Protein AF-A0A2A7BCD4-F1 (afdb_monomer)

Radius of gyration: 17.03 Å; Cα contacts (8 Å, |Δi|>4): 517; chains: 1; bounding box: 43×34×49 Å

InterPro domains:
  IPR017587 Selenium cofactor biosynthesis protein YqeC [PF19842] (17-154)
  IPR017587 Selenium cofactor biosynthesis protein YqeC [TIGR03172] (16-217)
  IPR027417 P-loop containing nucleoside triphosphate hydrolase [SSF52540] (12-152)

Secondary structure (DSSP, 8-state):
---TTT-GGGSSSSEEEEEEESSSHHHHHHHHHHHHHHTT--EEEEESSEEEPPSSSB-SSHHHHHHHHHTT--EE--EEEGGGEEEPPPHHHHHHHHTT-SEEEEE----TT-SEE---TT-----TT--EEEEEEEGGGTTSBHHHHEESHHHHHHHHT--TT-B--HHHHHHHHH-TTTTTTT-TTSEEEEEEE---SHHHH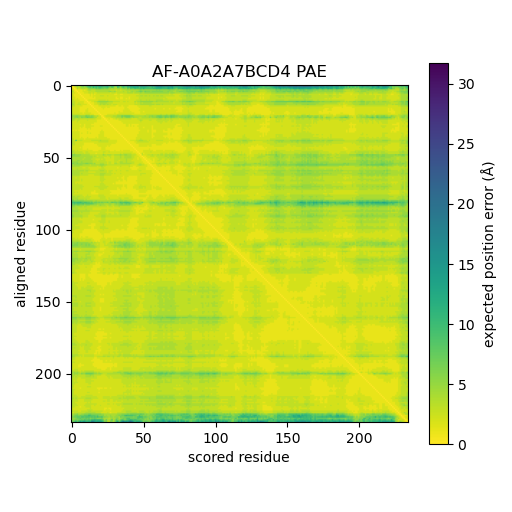HHHHHHHHHHHHHH---EEE----GGG--

Mean predicted aligned error: 2.89 Å

Structure (mmCIF, N/CA/C/O backbone):
data_AF-A0A2A7BCD4-F1
#
_entry.id   AF-A0A2A7BCD4-F1
#
loop_
_atom_site.group_PDB
_atom_site.id
_atom_site.type_symbol
_atom_site.label_atom_id
_atom_site.label_alt_id
_atom_site.label_comp_id
_atom_site.label_asym_id
_atom_site.label_entity_id
_atom_site.label_seq_id
_atom_site.pdbx_PDB_ins_code
_atom_site.Cartn_x
_atom_site.Cartn_y
_atom_site.Cartn_z
_atom_site.occupancy
_atom_site.B_iso_or_equiv
_atom_site.auth_seq_id
_atom_site.auth_comp_id
_atom_site.auth_asym_id
_atom_site.auth_atom_id
_atom_site.pdbx_PDB_model_num
ATOM 1 N N . MET A 1 1 ? -7.099 -14.524 -4.679 1.00 60.69 1 MET A N 1
ATOM 2 C CA . MET A 1 1 ? -6.936 -14.011 -6.061 1.00 60.69 1 MET A CA 1
ATOM 3 C C . MET A 1 1 ? -7.581 -12.631 -6.125 1.00 60.69 1 MET A C 1
ATOM 5 O O . MET A 1 1 ? -8.683 -12.491 -5.611 1.00 60.69 1 MET A O 1
ATOM 9 N N . LEU A 1 2 ? -6.890 -11.618 -6.655 1.00 84.56 2 LEU A N 1
ATOM 10 C CA . LEU A 1 2 ? -7.465 -10.276 -6.826 1.00 84.56 2 LEU A CA 1
ATOM 11 C C . LEU A 1 2 ? -8.551 -10.308 -7.907 1.00 84.56 2 LEU A C 1
ATOM 13 O O . LEU A 1 2 ? -8.380 -11.001 -8.909 1.00 84.56 2 LEU A O 1
ATOM 17 N N . SER A 1 3 ? -9.639 -9.565 -7.708 1.00 86.56 3 SER A N 1
ATOM 18 C CA . SER A 1 3 ? -10.752 -9.487 -8.658 1.00 86.56 3 SER A CA 1
ATOM 19 C C . SER A 1 3 ? -10.931 -8.070 -9.195 1.00 86.56 3 SER A C 1
ATOM 21 O O . SER A 1 3 ? -10.942 -7.115 -8.417 1.00 86.56 3 SER A O 1
ATOM 23 N N . GLU A 1 4 ? -11.175 -7.939 -10.500 1.00 91.81 4 GLU A N 1
ATOM 24 C CA . GLU A 1 4 ? -11.580 -6.672 -11.129 1.00 91.81 4 GLU A CA 1
ATOM 25 C C . GLU A 1 4 ? -12.929 -6.173 -10.581 1.00 91.81 4 GLU A C 1
ATOM 27 O O . GLU A 1 4 ? -13.181 -4.976 -10.542 1.00 91.81 4 GLU A O 1
ATOM 32 N N . THR A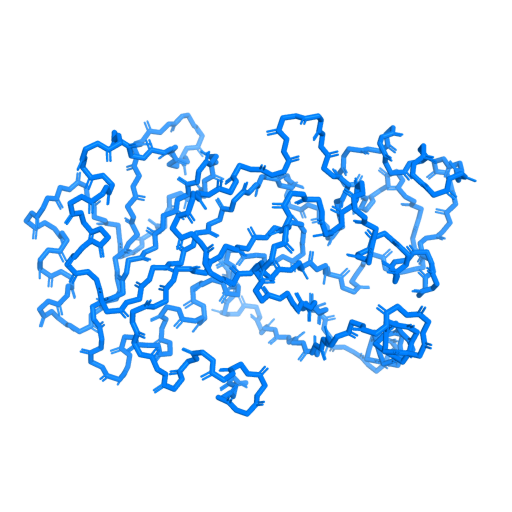 1 5 ? -13.780 -7.059 -10.046 1.00 90.56 5 THR A N 1
ATOM 33 C CA . THR A 1 5 ? -15.017 -6.633 -9.364 1.00 90.56 5 THR A CA 1
ATOM 34 C C . THR A 1 5 ? -14.744 -5.918 -8.040 1.00 90.56 5 THR A C 1
ATOM 36 O O . THR A 1 5 ? -15.494 -5.028 -7.653 1.00 90.56 5 THR A O 1
ATOM 39 N N . GLN A 1 6 ? -13.671 -6.301 -7.342 1.00 92.50 6 GLN A N 1
ATOM 40 C CA . GLN A 1 6 ? -13.237 -5.666 -6.094 1.00 92.50 6 GLN A CA 1
ATOM 41 C C . GLN A 1 6 ? -12.401 -4.411 -6.363 1.00 92.50 6 GLN A C 1
ATOM 43 O O . GLN A 1 6 ? -12.452 -3.454 -5.591 1.00 92.50 6 GLN A O 1
ATOM 48 N N . PHE A 1 7 ? -11.652 -4.414 -7.465 1.00 96.31 7 PHE A N 1
ATOM 49 C CA . PHE A 1 7 ? -10.782 -3.326 -7.893 1.00 96.31 7 PHE A CA 1
ATOM 50 C C . PHE A 1 7 ? -11.041 -2.991 -9.372 1.00 96.31 7 PHE A C 1
ATOM 52 O O . PHE A 1 7 ? -10.283 -3.435 -10.234 1.00 96.31 7 PHE A O 1
ATOM 59 N N . PRO A 1 8 ? -12.081 -2.191 -9.683 1.00 95.31 8 PRO A N 1
ATOM 60 C CA . PRO A 1 8 ? -12.485 -1.912 -11.067 1.00 95.31 8 PRO A CA 1
ATOM 61 C C . PRO A 1 8 ? -11.388 -1.292 -11.931 1.00 95.31 8 PRO A C 1
ATOM 63 O O . PRO A 1 8 ? -11.323 -1.550 -13.125 1.00 95.31 8 PRO A O 1
ATOM 66 N N . PHE A 1 9 ? -10.472 -0.537 -11.322 1.00 95.94 9 PHE A N 1
ATOM 67 C CA . PHE A 1 9 ? -9.335 0.061 -12.023 1.00 95.94 9 PHE A CA 1
ATOM 68 C C . PHE A 1 9 ? -8.377 -0.972 -12.634 1.00 95.94 9 PHE A C 1
ATOM 70 O O . PHE A 1 9 ? -7.553 -0.617 -13.462 1.00 95.94 9 PHE A O 1
ATOM 77 N N . LEU A 1 10 ? -8.452 -2.247 -12.239 1.00 96.88 10 LEU A N 1
ATOM 78 C CA . LEU A 1 10 ? -7.673 -3.309 -12.876 1.00 96.88 10 LEU A CA 1
ATOM 79 C C . LEU A 1 10 ? -8.207 -3.666 -14.272 1.00 96.88 10 LEU A C 1
ATOM 81 O O . LEU A 1 10 ? -7.487 -4.291 -15.049 1.00 96.88 10 LEU A O 1
ATOM 85 N N . ALA A 1 11 ? -9.436 -3.262 -14.607 1.00 96.06 11 ALA A N 1
ATOM 86 C CA . ALA A 1 11 ? -10.043 -3.475 -15.918 1.00 96.06 11 ALA A CA 1
ATOM 87 C C . ALA A 1 11 ? -9.649 -2.400 -16.953 1.00 96.06 11 ALA A C 1
ATOM 89 O O . ALA A 1 11 ? -9.732 -2.663 -18.152 1.00 96.06 11 ALA A O 1
ATOM 90 N N . GLU A 1 12 ? -9.171 -1.233 -16.507 1.00 95.62 12 GLU A N 1
ATOM 91 C CA . GLU A 1 12 ? -8.899 -0.049 -17.335 1.00 95.62 12 GLU A CA 1
ATOM 92 C C . GLU A 1 12 ? -7.429 0.400 -17.234 1.00 95.62 12 GLU A C 1
ATOM 94 O O . GLU A 1 12 ? -6.793 0.269 -16.188 1.00 95.62 12 GLU A O 1
ATOM 99 N N . LYS A 1 13 ? -6.876 0.901 -18.344 1.00 97.00 13 LYS A N 1
ATOM 100 C CA . LYS A 1 13 ? -5.521 1.472 -18.398 1.00 97.00 13 LYS A CA 1
ATOM 101 C C . LYS A 1 13 ? -5.520 2.937 -17.943 1.00 97.00 13 LYS A C 1
ATOM 103 O O . LYS A 1 13 ? -6.565 3.505 -17.645 1.00 97.00 13 LYS A O 1
ATOM 108 N N . ASP A 1 14 ? -4.333 3.536 -17.932 1.00 96.62 14 ASP A N 1
ATOM 109 C CA . ASP A 1 14 ? -4.081 4.963 -17.709 1.00 96.62 14 ASP A CA 1
ATOM 110 C C . ASP A 1 14 ? -4.388 5.433 -16.279 1.00 96.62 14 ASP A C 1
ATOM 112 O O . ASP A 1 14 ? -4.679 6.603 -16.035 1.00 96.62 14 ASP A O 1
ATOM 116 N N . HIS A 1 15 ? -4.272 4.516 -15.313 1.00 98.31 15 HIS A N 1
ATOM 117 C CA . HIS A 1 15 ? -4.407 4.819 -13.891 1.00 98.31 15 HIS A CA 1
ATOM 118 C C . HIS A 1 15 ? -3.066 4.984 -13.184 1.00 98.31 15 HIS A C 1
ATOM 120 O O . HIS A 1 15 ? -2.107 4.239 -13.412 1.00 98.31 15 HIS A O 1
ATOM 126 N N . VAL A 1 16 ? -3.042 5.921 -12.236 1.00 98.62 16 VAL A N 1
ATOM 127 C CA . VAL A 1 16 ? -1.949 6.099 -11.278 1.00 98.62 16 VAL A CA 1
ATOM 128 C C . VAL A 1 16 ? -2.510 5.867 -9.880 1.00 98.62 16 VAL A C 1
ATOM 130 O O . VAL A 1 16 ? -3.228 6.695 -9.316 1.00 98.62 16 VAL A O 1
ATOM 133 N N . VAL A 1 17 ? -2.170 4.714 -9.311 1.00 98.81 17 VAL A N 1
ATOM 134 C CA . VAL A 1 17 ? -2.731 4.221 -8.054 1.00 98.81 17 VAL A CA 1
ATOM 135 C C . VAL A 1 17 ? -1.705 4.363 -6.941 1.00 98.81 17 VAL A C 1
ATOM 137 O O . VAL A 1 17 ? -0.634 3.761 -6.991 1.00 98.81 17 VAL A O 1
ATOM 140 N N . SER A 1 18 ? -2.047 5.115 -5.899 1.00 98.75 18 SER A N 1
ATOM 141 C CA . SER A 1 18 ? -1.205 5.290 -4.715 1.00 98.75 18 SER A CA 1
ATOM 142 C C . SER A 1 18 ? -1.701 4.448 -3.540 1.00 98.75 18 SER A C 1
ATOM 144 O O . SER A 1 18 ? -2.853 4.557 -3.124 1.00 98.75 18 SER A O 1
ATOM 146 N N . LEU A 1 19 ? -0.820 3.636 -2.956 1.00 98.62 19 LEU A N 1
ATOM 147 C CA . LEU A 1 19 ? -1.079 2.875 -1.734 1.00 98.62 19 LEU A CA 1
ATOM 148 C C . LEU A 1 19 ? -0.477 3.603 -0.527 1.00 98.62 19 LEU A C 1
ATOM 150 O O . LEU A 1 19 ? 0.720 3.902 -0.501 1.00 98.62 19 LEU A O 1
ATOM 154 N N . VAL A 1 20 ? -1.298 3.824 0.499 1.00 98.44 20 VAL A N 1
ATOM 155 C CA . VAL A 1 20 ? -0.925 4.472 1.771 1.00 98.44 20 VAL A CA 1
ATOM 156 C C . VAL A 1 20 ? -1.282 3.580 2.961 1.00 98.44 20 VAL A C 1
ATOM 158 O O . VAL A 1 20 ? -2.055 2.633 2.821 1.00 98.44 20 VAL A O 1
ATOM 161 N N . GLY A 1 21 ? -0.731 3.851 4.145 1.00 97.44 21 GLY A N 1
ATOM 162 C CA . GLY A 1 21 ? -1.065 3.109 5.369 1.00 97.44 21 GLY A CA 1
ATOM 163 C C . GLY A 1 21 ? -0.080 1.984 5.702 1.00 97.44 21 GLY A C 1
ATOM 164 O O . GLY A 1 21 ? 1.128 2.150 5.545 1.00 97.44 21 GLY A O 1
ATOM 165 N N . GLY A 1 22 ? -0.561 0.844 6.200 1.00 94.00 22 GLY A N 1
ATOM 166 C CA . GLY A 1 22 ? 0.251 -0.271 6.711 1.00 94.00 22 GLY A CA 1
ATOM 167 C C . GLY A 1 22 ? -0.297 -1.652 6.333 1.00 94.00 22 GLY A C 1
ATOM 168 O O . GLY A 1 22 ? -1.295 -1.764 5.636 1.00 94.00 22 GLY A O 1
ATOM 169 N N . GLY A 1 23 ? 0.370 -2.727 6.764 1.00 92.50 23 GLY A N 1
ATOM 170 C CA . GLY A 1 23 ? -0.203 -4.080 6.652 1.00 92.50 23 GLY A CA 1
ATOM 171 C C . GLY A 1 23 ? -0.196 -4.709 5.257 1.00 92.50 23 GLY A C 1
ATOM 172 O O . GLY A 1 23 ? -1.188 -5.282 4.821 1.00 92.50 23 GLY A O 1
ATOM 173 N N . GLY A 1 24 ? 0.948 -4.667 4.570 1.00 93.88 24 GLY A N 1
ATOM 174 C CA . GLY A 1 24 ? 1.152 -5.424 3.327 1.00 93.88 24 GLY A CA 1
ATOM 175 C C . GLY A 1 24 ? 0.960 -4.625 2.040 1.00 93.88 24 GLY A C 1
ATOM 176 O O . GLY A 1 24 ? 0.652 -5.217 1.011 1.00 93.88 24 GLY A O 1
ATOM 177 N N . LYS A 1 25 ? 1.182 -3.304 2.082 1.00 95.19 25 LYS A N 1
ATOM 178 C CA . LYS A 1 25 ? 1.152 -2.432 0.895 1.00 95.19 25 LYS A CA 1
ATOM 179 C C . LYS A 1 25 ? 1.996 -2.974 -0.250 1.00 95.19 25 LYS A C 1
ATOM 181 O O . LYS A 1 25 ? 1.460 -3.197 -1.320 1.00 95.19 25 LYS A O 1
ATOM 186 N N . THR A 1 26 ? 3.274 -3.257 -0.003 1.00 94.06 26 THR A N 1
ATOM 187 C CA . THR A 1 26 ? 4.198 -3.777 -1.019 1.00 94.06 26 THR A CA 1
ATOM 188 C C . THR A 1 26 ? 3.715 -5.108 -1.611 1.00 94.06 26 THR A C 1
ATOM 190 O O . THR A 1 26 ? 3.720 -5.277 -2.826 1.00 94.06 26 THR A O 1
ATOM 193 N N . THR A 1 27 ? 3.225 -6.030 -0.773 1.00 95.06 27 THR A N 1
ATOM 194 C CA . THR A 1 27 ? 2.636 -7.304 -1.223 1.00 95.06 27 THR A CA 1
ATOM 195 C C . THR A 1 27 ? 1.436 -7.077 -2.140 1.00 95.06 27 THR A C 1
ATOM 197 O O . THR A 1 27 ? 1.371 -7.648 -3.227 1.00 95.06 27 THR A O 1
ATOM 200 N N . LEU A 1 28 ? 0.501 -6.220 -1.720 1.00 96.50 28 LEU A N 1
ATOM 201 C CA . LEU A 1 28 ? -0.687 -5.875 -2.496 1.00 96.50 28 LEU A CA 1
ATOM 202 C C . LEU A 1 28 ? -0.310 -5.182 -3.813 1.00 96.50 28 LEU A C 1
ATOM 204 O O . LEU A 1 28 ? -0.858 -5.506 -4.863 1.00 96.50 28 LEU A O 1
ATOM 208 N N . LEU A 1 29 ? 0.674 -4.285 -3.766 1.00 96.88 29 LEU A N 1
ATOM 209 C CA . LEU A 1 29 ? 1.212 -3.577 -4.919 1.00 96.88 29 LEU A CA 1
ATOM 210 C C . LEU A 1 29 ? 1.762 -4.567 -5.953 1.00 96.88 29 LEU A C 1
ATOM 212 O O . LEU A 1 29 ? 1.370 -4.522 -7.116 1.00 96.88 29 LEU A O 1
ATOM 216 N N . TYR A 1 30 ? 2.600 -5.522 -5.538 1.00 96.94 30 TYR A N 1
ATOM 217 C CA . TYR A 1 30 ? 3.111 -6.555 -6.443 1.00 96.94 30 TYR A CA 1
ATOM 218 C C . TYR A 1 30 ? 2.030 -7.524 -6.918 1.00 96.94 30 TYR A C 1
ATOM 220 O O . TYR A 1 30 ? 2.136 -8.045 -8.025 1.00 96.94 30 TYR A O 1
ATOM 228 N N . ALA A 1 31 ? 0.979 -7.760 -6.133 1.00 97.00 31 ALA A N 1
ATOM 229 C CA . ALA A 1 31 ? -0.160 -8.550 -6.583 1.00 97.00 31 ALA A CA 1
ATOM 230 C C . ALA A 1 31 ? -0.932 -7.844 -7.711 1.00 97.00 31 ALA A C 1
ATOM 232 O O . ALA A 1 31 ? -1.227 -8.485 -8.721 1.00 97.00 31 ALA A O 1
ATOM 233 N N . PHE A 1 32 ? -1.180 -6.533 -7.599 1.00 98.06 32 PHE A N 1
ATOM 234 C CA . PHE A 1 32 ? -1.724 -5.735 -8.704 1.00 98.06 32 PHE A CA 1
ATOM 235 C C . PHE A 1 32 ? -0.786 -5.744 -9.910 1.00 98.06 32 PHE A C 1
ATOM 237 O O . PHE A 1 32 ? -1.232 -5.959 -11.034 1.00 98.06 32 PHE A O 1
ATOM 244 N N . ALA A 1 33 ? 0.519 -5.590 -9.679 1.00 98.12 33 ALA A N 1
ATOM 245 C CA . ALA A 1 33 ? 1.494 -5.551 -10.757 1.00 98.12 33 ALA A CA 1
ATOM 246 C C . ALA A 1 33 ? 1.543 -6.865 -11.549 1.00 98.12 33 ALA A C 1
ATOM 248 O O . ALA A 1 33 ? 1.515 -6.846 -12.777 1.00 98.12 33 ALA A O 1
ATOM 249 N N . ARG A 1 34 ? 1.532 -8.008 -10.852 1.00 97.00 34 ARG A N 1
ATOM 250 C CA . ARG A 1 34 ? 1.435 -9.343 -11.461 1.00 97.00 34 ARG A CA 1
ATOM 251 C C . ARG A 1 34 ? 0.135 -9.522 -12.239 1.00 97.00 34 ARG A C 1
ATOM 253 O O . ARG A 1 34 ? 0.172 -10.043 -13.349 1.00 97.00 34 ARG A O 1
ATOM 260 N N . HIS A 1 35 ? -0.991 -9.084 -11.676 1.00 96.94 35 HIS A N 1
ATOM 261 C CA . HIS A 1 35 ? -2.292 -9.170 -12.337 1.00 96.94 35 HIS A CA 1
ATOM 262 C C . HIS A 1 35 ? -2.308 -8.389 -13.660 1.00 96.94 35 HIS A C 1
ATOM 264 O O . HIS A 1 35 ? -2.670 -8.946 -14.692 1.00 96.94 35 HIS A O 1
ATOM 270 N N . CYS A 1 36 ? -1.858 -7.133 -13.657 1.00 98.00 36 CYS A N 1
ATOM 271 C CA . CYS A 1 36 ? -1.840 -6.308 -14.865 1.00 98.00 36 CYS A CA 1
ATOM 272 C C . CYS A 1 36 ? -0.788 -6.781 -15.883 1.00 98.00 36 CYS A C 1
ATOM 274 O O . CYS A 1 36 ? -1.071 -6.825 -17.078 1.00 98.00 36 CYS A O 1
ATOM 276 N N . ALA A 1 37 ? 0.397 -7.209 -15.434 1.00 97.88 37 ALA A N 1
ATOM 277 C CA . ALA A 1 37 ? 1.422 -7.759 -16.323 1.00 97.88 37 ALA A CA 1
ATOM 278 C C . ALA A 1 37 ? 0.939 -9.034 -17.039 1.00 97.88 37 ALA A C 1
ATOM 280 O O . ALA A 1 37 ? 1.156 -9.183 -18.237 1.00 97.88 37 ALA A O 1
ATOM 281 N N . ALA A 1 38 ? 0.177 -9.900 -16.356 1.00 96.62 38 ALA A N 1
ATOM 282 C CA . ALA A 1 38 ? -0.438 -11.082 -16.967 1.00 96.62 38 ALA A CA 1
ATOM 283 C C . ALA A 1 38 ? -1.463 -10.746 -18.073 1.00 96.62 38 ALA A C 1
ATOM 285 O O . ALA A 1 38 ? -1.745 -11.589 -18.922 1.00 96.62 38 ALA A O 1
ATOM 286 N N . LYS A 1 39 ? -1.988 -9.513 -18.101 1.00 95.56 39 LYS A N 1
ATOM 287 C CA . LYS A 1 39 ? -2.831 -8.978 -19.187 1.00 95.56 39 LYS A CA 1
ATOM 288 C C . LYS A 1 39 ? -2.010 -8.384 -20.343 1.00 95.56 39 LYS A C 1
ATOM 290 O O . LYS A 1 39 ? -2.585 -7.817 -21.269 1.00 95.56 39 LYS A O 1
ATOM 295 N N . GLY A 1 40 ? -0.680 -8.469 -20.282 1.00 97.62 40 GLY A N 1
ATOM 296 C CA . GLY A 1 40 ? 0.241 -7.878 -21.252 1.00 97.62 40 GLY A CA 1
ATOM 297 C C . GLY A 1 40 ? 0.417 -6.366 -21.099 1.00 97.62 40 GLY A C 1
ATOM 298 O O . GLY A 1 40 ? 0.783 -5.699 -22.063 1.00 97.62 40 GLY A O 1
ATOM 299 N N . TRP A 1 41 ? 0.105 -5.797 -19.931 1.00 98.50 41 TRP A N 1
ATOM 300 C CA . TRP A 1 41 ? 0.238 -4.357 -19.702 1.00 98.50 41 TRP A CA 1
ATOM 301 C C . TRP A 1 41 ? 1.657 -3.984 -19.279 1.00 98.50 41 TRP A C 1
ATOM 303 O O . TRP A 1 41 ? 2.303 -4.690 -18.503 1.00 98.50 41 TRP A O 1
ATOM 313 N N . ARG A 1 42 ? 2.109 -2.810 -19.722 1.00 98.75 42 ARG A N 1
ATOM 314 C CA . ARG A 1 42 ? 3.326 -2.158 -19.234 1.00 98.75 42 ARG A CA 1
ATOM 315 C C . ARG A 1 42 ? 3.061 -1.584 -17.851 1.00 98.75 42 ARG A C 1
ATOM 317 O O . ARG A 1 42 ? 2.482 -0.509 -17.713 1.00 98.75 42 ARG A O 1
ATOM 324 N N . VAL A 1 43 ? 3.452 -2.319 -16.819 1.00 98.81 43 VAL A N 1
ATOM 325 C CA . VAL A 1 43 ? 3.236 -1.917 -15.426 1.00 98.81 43 VAL A CA 1
ATOM 326 C C . VAL A 1 43 ? 4.492 -1.264 -14.868 1.00 98.81 43 VAL A C 1
ATOM 328 O O . VAL A 1 43 ? 5.556 -1.894 -14.845 1.00 98.81 43 VAL A O 1
ATOM 331 N N . LEU A 1 44 ? 4.352 -0.041 -14.356 1.00 98.81 44 LEU A N 1
ATOM 332 C CA . LEU A 1 44 ? 5.384 0.632 -13.574 1.00 98.81 44 LEU A CA 1
ATOM 333 C C . LEU A 1 44 ? 5.019 0.605 -12.089 1.00 98.81 44 LEU A C 1
ATOM 335 O O . LEU A 1 44 ? 3.980 1.111 -11.676 1.00 98.81 44 LEU A O 1
ATOM 339 N N . VAL A 1 45 ? 5.912 0.066 -11.274 1.00 98.69 45 VAL A N 1
ATOM 340 C CA . VAL A 1 45 ? 5.878 0.167 -9.819 1.00 98.69 45 VAL A CA 1
ATOM 341 C C . VAL A 1 45 ? 6.955 1.144 -9.370 1.00 98.69 45 VAL A C 1
ATOM 343 O O . VAL A 1 45 ? 8.115 1.009 -9.756 1.00 98.69 45 VAL A O 1
ATOM 346 N N . SER A 1 46 ? 6.608 2.096 -8.510 1.00 98.06 46 SER A N 1
ATOM 347 C CA . SER A 1 46 ? 7.591 2.995 -7.901 1.00 98.06 46 SER A CA 1
ATOM 348 C C . SER A 1 46 ? 7.174 3.429 -6.492 1.00 98.06 46 SER A C 1
ATOM 350 O O . SER A 1 46 ? 6.254 2.877 -5.884 1.00 98.06 46 SER A O 1
ATOM 352 N N . THR A 1 47 ? 7.883 4.401 -5.930 1.00 96.94 47 THR A N 1
ATOM 353 C CA . THR A 1 47 ? 7.605 4.974 -4.615 1.00 96.94 47 THR A CA 1
ATOM 354 C C . THR A 1 47 ? 7.824 6.478 -4.639 1.00 96.94 47 THR A C 1
ATOM 356 O O . THR A 1 47 ? 8.702 6.977 -5.336 1.00 96.94 47 THR A O 1
ATOM 359 N N . THR A 1 48 ? 7.054 7.203 -3.835 1.00 95.00 48 THR A N 1
ATOM 360 C CA . THR A 1 48 ? 7.309 8.620 -3.528 1.00 95.00 48 THR A CA 1
ATOM 361 C C . THR A 1 48 ? 8.032 8.798 -2.193 1.00 95.00 48 THR A C 1
ATOM 363 O O . THR A 1 48 ? 8.318 9.916 -1.770 1.00 95.00 48 THR A O 1
ATOM 366 N N . THR A 1 49 ? 8.324 7.689 -1.510 1.00 91.62 49 THR A N 1
ATOM 367 C CA . THR A 1 49 ? 9.099 7.660 -0.274 1.00 91.62 49 THR A CA 1
ATOM 368 C C . THR A 1 49 ? 10.188 6.603 -0.392 1.00 91.62 49 THR A C 1
ATOM 370 O O . THR A 1 49 ? 11.186 6.843 -1.057 1.00 91.62 49 THR A O 1
ATOM 373 N N . HIS A 1 50 ? 10.018 5.450 0.254 1.00 92.88 50 HIS A N 1
ATOM 374 C CA . HIS A 1 50 ? 10.931 4.330 0.145 1.00 92.88 50 HIS A CA 1
ATOM 375 C C . HIS A 1 50 ? 10.160 3.023 0.014 1.00 92.88 50 HIS A C 1
ATOM 377 O O . HIS A 1 50 ? 9.255 2.760 0.801 1.00 92.88 50 HIS A O 1
ATOM 383 N N . ILE A 1 51 ? 10.624 2.156 -0.876 1.00 93.00 51 ILE A N 1
ATOM 384 C CA . ILE A 1 51 ? 10.158 0.776 -1.030 1.00 93.00 51 ILE A CA 1
ATOM 385 C C . ILE A 1 51 ? 11.360 -0.163 -0.908 1.00 93.00 51 ILE A C 1
ATOM 387 O O . ILE A 1 51 ? 12.499 0.236 -1.141 1.00 93.00 51 ILE A O 1
ATOM 391 N N . ARG A 1 52 ? 11.154 -1.414 -0.493 1.00 92.75 52 ARG A N 1
ATOM 392 C CA . ARG A 1 52 ? 12.229 -2.418 -0.531 1.00 92.75 52 ARG A CA 1
ATOM 393 C C . ARG A 1 52 ? 12.583 -2.705 -1.990 1.00 92.75 52 ARG A C 1
ATOM 395 O O . ARG A 1 52 ? 11.679 -2.968 -2.779 1.00 92.75 52 ARG A O 1
ATOM 402 N N . GLN A 1 53 ? 13.873 -2.696 -2.327 1.00 93.88 53 GLN A N 1
ATOM 403 C CA . GLN A 1 53 ? 14.302 -3.143 -3.648 1.00 93.88 53 GLN A CA 1
ATOM 404 C C . GLN A 1 53 ? 13.913 -4.619 -3.812 1.00 93.88 53 GLN A C 1
ATOM 406 O O . GLN A 1 53 ? 14.234 -5.426 -2.930 1.00 93.88 53 GLN A O 1
ATOM 411 N N . PRO A 1 54 ? 13.188 -4.984 -4.879 1.00 94.56 54 PRO A N 1
ATOM 412 C CA . PRO A 1 54 ? 12.780 -6.363 -5.072 1.00 94.56 54 PRO A CA 1
ATOM 413 C C . PRO A 1 54 ? 13.971 -7.213 -5.530 1.00 94.56 54 PRO A C 1
ATOM 415 O O . PRO A 1 54 ? 14.910 -6.708 -6.147 1.00 94.56 54 PRO A O 1
ATOM 418 N N . GLY A 1 55 ? 13.920 -8.516 -5.242 1.00 92.50 55 GLY A N 1
ATOM 419 C CA . GLY A 1 55 ? 14.914 -9.469 -5.751 1.00 92.50 55 GLY A CA 1
ATOM 420 C C . GLY A 1 55 ? 14.791 -9.726 -7.257 1.00 92.50 55 GLY A C 1
ATOM 421 O O . GLY A 1 55 ? 15.761 -10.112 -7.896 1.00 92.50 55 GLY A O 1
ATOM 422 N N . GLU A 1 56 ? 13.6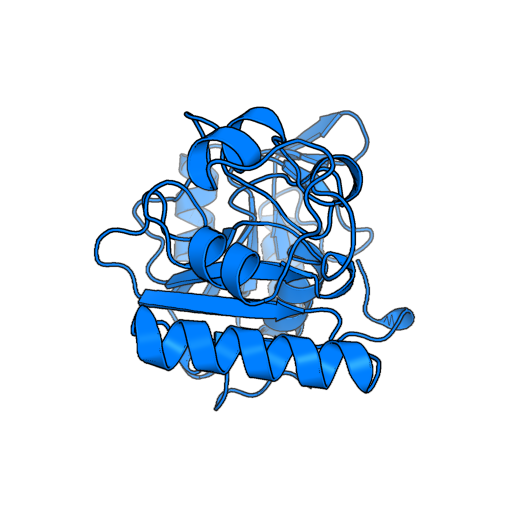13 -9.470 -7.825 1.00 93.38 56 GLU A N 1
ATOM 423 C CA . GLU A 1 56 ? 13.299 -9.623 -9.244 1.00 93.38 56 GLU A CA 1
ATOM 424 C C . GLU A 1 56 ? 12.564 -8.382 -9.755 1.00 93.38 56 GLU A C 1
ATOM 426 O O . GLU A 1 56 ? 12.017 -7.616 -8.964 1.00 93.38 56 GLU A O 1
ATOM 431 N N . ASN A 1 57 ? 12.486 -8.200 -11.075 1.00 97.31 57 ASN A N 1
ATOM 432 C CA . ASN A 1 57 ? 11.730 -7.105 -11.699 1.00 97.31 57 ASN A CA 1
ATOM 433 C C . ASN A 1 57 ? 12.252 -5.694 -11.364 1.00 97.31 57 ASN A C 1
ATOM 435 O O . ASN A 1 57 ? 11.520 -4.722 -11.526 1.00 97.31 57 ASN A O 1
ATOM 439 N N . TYR A 1 58 ? 13.495 -5.553 -10.893 1.00 98.00 58 TYR A N 1
ATOM 440 C CA . TYR A 1 58 ? 14.109 -4.242 -10.683 1.00 98.00 58 TYR A CA 1
ATOM 441 C C . TYR A 1 58 ? 14.600 -3.649 -12.012 1.00 98.00 58 TYR A C 1
ATOM 443 O O . TYR A 1 58 ? 15.410 -4.265 -12.703 1.00 98.00 58 TYR A O 1
ATOM 451 N N . ALA A 1 59 ? 14.139 -2.443 -12.340 1.00 98.00 59 ALA A N 1
ATOM 452 C CA . ALA A 1 59 ? 14.597 -1.662 -13.483 1.00 98.00 59 ALA A CA 1
ATOM 453 C C . ALA A 1 59 ? 15.524 -0.534 -13.011 1.00 98.00 59 ALA A C 1
ATOM 455 O O . ALA A 1 59 ? 15.064 0.470 -12.463 1.00 98.00 59 ALA A O 1
ATOM 456 N N . ALA A 1 60 ? 16.831 -0.707 -13.225 1.00 96.19 60 ALA A N 1
ATOM 457 C CA . ALA A 1 60 ? 17.841 0.292 -12.868 1.00 96.19 60 ALA A CA 1
ATOM 458 C C . ALA A 1 60 ? 17.896 1.469 -13.857 1.00 96.19 60 ALA A C 1
ATOM 460 O O . ALA A 1 60 ? 18.242 2.588 -13.486 1.00 96.19 60 ALA A O 1
ATOM 461 N N . ASP A 1 61 ? 17.555 1.208 -15.116 1.00 97.06 61 ASP A N 1
ATOM 462 C CA . ASP A 1 61 ? 17.590 2.158 -16.217 1.00 97.06 61 ASP A CA 1
ATOM 463 C C . ASP A 1 61 ? 16.487 1.838 -17.239 1.00 97.06 61 ASP A C 1
ATOM 465 O O . ASP A 1 61 ? 15.661 0.940 -17.051 1.00 97.06 61 ASP A O 1
ATOM 469 N N . GLU A 1 62 ? 16.448 2.614 -18.319 1.00 96.81 62 GLU A N 1
ATOM 470 C CA . GLU A 1 62 ? 15.441 2.473 -19.368 1.00 96.81 62 GLU A CA 1
ATOM 471 C C . GLU A 1 62 ? 15.579 1.175 -20.171 1.00 96.81 62 GLU A C 1
ATOM 473 O O . GLU A 1 62 ? 14.575 0.634 -20.629 1.00 96.81 62 GLU A O 1
ATOM 478 N N . VAL A 1 63 ? 16.797 0.646 -20.313 1.00 98.00 63 VAL A N 1
ATOM 479 C CA . VAL A 1 63 ? 17.027 -0.614 -21.029 1.00 98.00 63 VAL A CA 1
ATOM 480 C C . VAL A 1 63 ? 16.432 -1.767 -20.228 1.00 98.00 63 VAL A C 1
ATOM 482 O O . VAL A 1 63 ? 15.688 -2.578 -20.779 1.00 98.00 63 VAL A O 1
ATOM 485 N N . ALA A 1 64 ? 16.685 -1.805 -18.918 1.00 98.12 64 ALA A N 1
ATOM 486 C CA . ALA A 1 64 ? 16.099 -2.791 -18.016 1.00 98.12 64 ALA A CA 1
ATOM 487 C C . ALA A 1 64 ? 14.568 -2.663 -17.937 1.00 98.12 64 ALA A C 1
ATOM 489 O O . ALA A 1 64 ? 13.867 -3.675 -17.945 1.00 98.12 64 ALA A O 1
ATOM 490 N N . LEU A 1 65 ? 14.042 -1.431 -17.905 1.00 98.56 65 LEU A N 1
ATOM 491 C CA . LEU A 1 65 ? 12.601 -1.163 -17.947 1.00 98.56 65 LEU A CA 1
ATOM 492 C C . LEU A 1 65 ? 11.961 -1.764 -19.207 1.00 98.56 65 LEU A C 1
ATOM 494 O O . LEU A 1 65 ? 10.996 -2.524 -19.112 1.00 98.56 65 LEU A O 1
ATOM 498 N N . ALA A 1 66 ? 12.517 -1.447 -20.378 1.00 98.31 66 ALA A N 1
ATOM 499 C CA . ALA A 1 66 ? 12.009 -1.918 -21.660 1.00 98.31 66 ALA A CA 1
ATOM 500 C C . ALA A 1 66 ? 12.114 -3.443 -21.798 1.00 98.31 66 ALA A C 1
ATOM 502 O O . ALA A 1 66 ? 11.180 -4.068 -22.296 1.00 98.31 66 ALA A O 1
ATOM 503 N N . ALA A 1 67 ? 13.209 -4.048 -21.325 1.00 98.44 67 ALA A N 1
ATOM 504 C CA . ALA A 1 67 ? 13.397 -5.497 -21.342 1.00 98.44 67 ALA A CA 1
ATOM 505 C C . ALA A 1 67 ? 12.339 -6.224 -20.496 1.00 98.44 67 ALA A C 1
ATOM 507 O O . ALA A 1 67 ? 11.696 -7.148 -20.989 1.00 98.44 67 ALA A O 1
ATOM 508 N N . LEU A 1 68 ? 12.087 -5.761 -19.265 1.00 98.62 68 LEU A N 1
ATOM 509 C CA . LEU A 1 68 ? 11.053 -6.342 -18.400 1.00 98.62 68 LEU A CA 1
ATOM 510 C C . LEU A 1 68 ? 9.670 -6.269 -19.053 1.00 98.62 68 LEU A C 1
ATOM 512 O O . LEU A 1 68 ? 8.954 -7.268 -19.089 1.00 98.62 68 LEU A O 1
ATOM 516 N N . TRP A 1 69 ? 9.309 -5.119 -19.621 1.00 98.56 69 TRP A N 1
ATOM 517 C CA . TRP A 1 69 ? 8.037 -4.973 -20.326 1.00 98.56 69 TRP A CA 1
ATOM 518 C C . TRP A 1 69 ? 7.942 -5.848 -21.580 1.00 98.56 69 TRP A C 1
ATOM 520 O O . TRP A 1 69 ? 6.887 -6.432 -21.821 1.00 98.56 69 TRP A O 1
ATOM 530 N N . ALA A 1 70 ? 9.022 -5.986 -22.353 1.00 98.19 70 ALA A N 1
ATOM 531 C CA . ALA A 1 70 ? 9.063 -6.863 -23.525 1.00 98.19 70 ALA A CA 1
ATOM 532 C C . ALA A 1 70 ? 8.905 -8.350 -23.155 1.00 98.19 70 ALA A C 1
ATOM 534 O O . ALA A 1 70 ? 8.298 -9.109 -23.907 1.00 98.19 70 ALA A O 1
ATOM 535 N N . GLU A 1 71 ? 9.386 -8.756 -21.977 1.00 98.00 71 GLU A N 1
ATOM 536 C CA . GLU A 1 71 ? 9.177 -10.091 -21.398 1.00 98.00 71 GLU A CA 1
ATOM 537 C C . GLU A 1 71 ? 7.770 -10.286 -20.793 1.00 98.00 71 GLU A C 1
ATOM 539 O O . GLU A 1 71 ? 7.468 -11.355 -20.263 1.00 98.00 71 GLU A O 1
ATOM 544 N N . GLY A 1 72 ? 6.901 -9.268 -20.831 1.00 97.62 72 GLY A N 1
ATOM 545 C CA . GLY A 1 72 ? 5.576 -9.310 -20.203 1.00 97.62 72 GLY A CA 1
ATOM 546 C C . GLY A 1 72 ? 5.619 -9.244 -18.672 1.00 97.62 72 GLY A C 1
ATOM 547 O O . GLY A 1 72 ? 4.680 -9.672 -18.002 1.00 97.62 72 GLY A O 1
ATOM 548 N N . ARG A 1 73 ? 6.712 -8.731 -18.097 1.00 98.31 73 ARG A N 1
ATOM 549 C CA . ARG A 1 73 ? 6.905 -8.554 -16.652 1.00 98.31 73 ARG A CA 1
ATOM 550 C C . ARG A 1 73 ? 6.620 -7.107 -16.258 1.00 98.31 73 ARG A C 1
ATOM 552 O O . ARG A 1 73 ? 6.804 -6.178 -17.039 1.00 98.31 73 ARG A O 1
ATOM 559 N N . TYR A 1 74 ? 6.193 -6.899 -15.015 1.00 98.56 74 TYR A N 1
ATOM 560 C CA . TYR A 1 74 ? 6.147 -5.550 -14.448 1.00 98.56 74 TYR A CA 1
ATOM 561 C C . TYR A 1 74 ? 7.558 -5.074 -14.100 1.00 98.56 74 TYR A C 1
ATOM 563 O O . TYR A 1 74 ? 8.455 -5.890 -13.897 1.00 98.56 74 TYR A O 1
ATOM 571 N N . ALA A 1 75 ? 7.739 -3.762 -13.974 1.00 98.62 75 ALA A N 1
ATOM 572 C CA . ALA A 1 75 ? 9.014 -3.175 -13.592 1.00 98.62 75 ALA A CA 1
ATOM 573 C C . ALA A 1 75 ? 8.888 -2.354 -12.311 1.00 98.62 75 ALA A C 1
ATOM 575 O O . ALA A 1 75 ? 7.971 -1.550 -12.166 1.00 98.62 75 ALA A O 1
ATOM 576 N N . VAL A 1 76 ? 9.822 -2.549 -11.387 1.00 98.56 76 VAL A N 1
ATOM 577 C CA . VAL A 1 76 ? 9.958 -1.790 -10.144 1.00 98.56 76 VAL A CA 1
ATOM 578 C C . VAL A 1 76 ? 11.138 -0.847 -10.285 1.00 98.56 76 VAL A C 1
ATOM 580 O O . VAL A 1 76 ? 12.264 -1.288 -10.507 1.00 98.56 76 VAL A O 1
ATOM 583 N N . ALA A 1 77 ? 10.884 0.444 -10.127 1.00 97.88 77 ALA A N 1
ATOM 584 C CA . ALA A 1 77 ? 11.858 1.485 -10.381 1.00 97.88 77 ALA A CA 1
ATOM 585 C C . ALA A 1 77 ? 11.968 2.477 -9.223 1.00 97.88 77 ALA A C 1
ATOM 587 O O . ALA A 1 77 ? 10.971 2.897 -8.630 1.00 97.88 77 ALA A O 1
ATOM 588 N N . GLY A 1 78 ? 13.196 2.888 -8.940 1.00 97.69 78 GLY A N 1
ATOM 589 C CA . GLY A 1 78 ? 13.547 3.875 -7.929 1.00 97.69 78 GLY A CA 1
ATOM 590 C C . GLY A 1 78 ? 15.062 3.995 -7.823 1.00 97.69 78 GLY A C 1
ATOM 591 O O . GLY A 1 78 ? 15.791 3.173 -8.376 1.00 97.69 78 GLY A O 1
ATOM 592 N N . VAL A 1 79 ? 15.545 5.017 -7.126 1.00 97.50 79 VAL A N 1
ATOM 593 C CA . VAL A 1 79 ? 16.987 5.219 -6.931 1.00 97.50 79 VAL A CA 1
ATOM 594 C C . VAL A 1 79 ? 17.451 4.366 -5.748 1.00 97.50 79 VAL A C 1
ATOM 596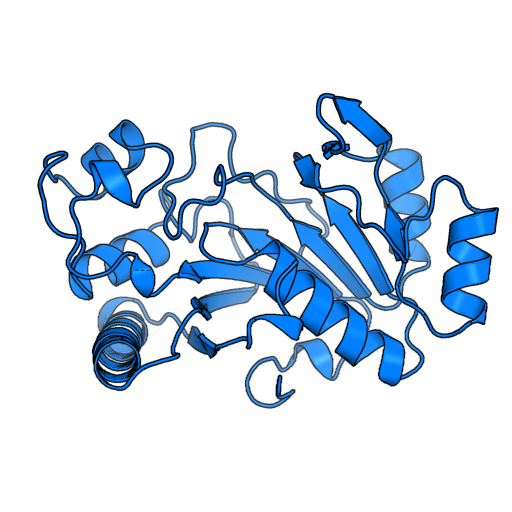 O O . VAL A 1 79 ? 16.842 4.470 -4.682 1.00 97.50 79 VAL A O 1
ATOM 599 N N . PRO A 1 80 ? 18.505 3.540 -5.875 1.00 96.81 80 PRO A N 1
ATOM 600 C CA . PRO A 1 80 ? 19.053 2.804 -4.742 1.00 96.81 80 PRO A CA 1
ATOM 601 C C . PRO A 1 80 ? 19.368 3.715 -3.553 1.00 96.81 80 PRO A C 1
ATOM 603 O O . PRO A 1 80 ? 19.994 4.764 -3.689 1.00 96.81 80 PRO A O 1
ATOM 606 N N . ALA A 1 81 ? 18.928 3.290 -2.378 1.00 94.69 81 ALA A N 1
ATOM 607 C CA . ALA A 1 81 ? 19.118 3.955 -1.101 1.00 94.69 81 ALA A CA 1
ATOM 608 C C . ALA A 1 81 ? 19.633 2.949 -0.059 1.00 94.69 81 ALA A C 1
ATOM 610 O O . ALA A 1 81 ? 19.760 1.746 -0.312 1.00 94.69 81 ALA A O 1
ATOM 611 N N . GLU A 1 82 ? 19.937 3.436 1.141 1.00 91.06 82 GLU A N 1
ATOM 612 C CA . GLU A 1 82 ? 20.455 2.600 2.222 1.00 91.06 82 GLU A CA 1
ATOM 613 C C . GLU A 1 82 ? 19.526 1.420 2.568 1.00 91.06 82 GLU A C 1
ATOM 615 O O . GLU A 1 82 ? 18.307 1.456 2.377 1.00 91.06 82 GLU A O 1
ATOM 620 N N . GLN A 1 83 ? 20.110 0.367 3.150 1.00 90.12 83 GLN A N 1
ATOM 621 C CA . GLN A 1 83 ? 19.385 -0.806 3.662 1.00 90.12 83 GLN A CA 1
ATOM 622 C C . GLN A 1 83 ? 18.605 -1.596 2.590 1.00 90.12 83 GLN A C 1
ATOM 624 O O . GLN A 1 83 ? 17.594 -2.236 2.902 1.00 90.12 83 GLN A O 1
ATOM 629 N N . GLY A 1 84 ? 19.068 -1.568 1.334 1.00 92.62 84 GLY A N 1
ATOM 630 C CA . GLY A 1 84 ? 18.446 -2.304 0.227 1.00 92.62 84 GLY A CA 1
ATOM 631 C C . GLY A 1 84 ? 17.062 -1.763 -0.134 1.00 92.62 84 GLY A C 1
ATOM 632 O O . GLY A 1 84 ? 16.139 -2.529 -0.427 1.00 92.62 84 GLY A O 1
ATOM 633 N N . LYS A 1 85 ? 16.883 -0.445 -0.028 1.00 94.75 85 LYS A N 1
ATOM 634 C CA . LYS A 1 85 ? 15.656 0.246 -0.422 1.00 94.75 85 LYS A CA 1
ATOM 635 C C . LYS A 1 85 ? 15.864 1.004 -1.721 1.00 94.75 85 LYS A C 1
ATOM 637 O O . LYS A 1 85 ? 16.987 1.311 -2.098 1.00 94.75 85 LYS A O 1
ATOM 642 N N . LEU A 1 86 ? 14.757 1.342 -2.359 1.00 96.38 86 LEU A N 1
ATOM 643 C CA . LEU A 1 86 ? 14.689 2.331 -3.417 1.00 96.38 86 LEU A CA 1
ATOM 644 C C . LEU A 1 86 ? 13.995 3.573 -2.861 1.00 96.38 86 LEU A C 1
ATOM 646 O O . LEU A 1 86 ? 13.025 3.439 -2.113 1.00 96.38 86 LEU A O 1
ATOM 650 N N . THR A 1 87 ? 14.489 4.750 -3.219 1.00 96.25 87 THR A N 1
ATOM 651 C CA . THR A 1 87 ? 13.811 6.036 -3.034 1.00 96.25 87 THR A CA 1
ATOM 652 C C . THR A 1 87 ? 13.199 6.507 -4.356 1.00 96.25 87 THR A C 1
ATOM 654 O O . THR A 1 87 ? 13.321 5.837 -5.387 1.00 96.25 87 THR A O 1
ATOM 657 N N . VAL A 1 88 ? 12.515 7.647 -4.318 1.00 96.19 88 VAL A N 1
ATOM 658 C CA . VAL A 1 88 ? 11.855 8.262 -5.473 1.00 96.19 88 VAL A CA 1
ATOM 659 C C . VAL A 1 88 ? 12.816 8.438 -6.657 1.00 96.19 88 VAL A C 1
ATOM 661 O O . VAL A 1 88 ? 13.986 8.787 -6.487 1.00 96.19 88 VAL A O 1
ATOM 664 N N . LEU A 1 89 ? 12.318 8.178 -7.867 1.00 97.44 89 LEU A N 1
ATOM 665 C CA . LEU A 1 89 ? 13.029 8.497 -9.106 1.00 97.44 89 LEU A CA 1
ATOM 666 C C . LEU A 1 89 ? 13.195 10.020 -9.271 1.00 97.44 89 LEU A C 1
ATOM 668 O O . LEU A 1 89 ? 12.360 10.780 -8.774 1.00 97.44 89 LEU A O 1
ATOM 672 N N . PRO A 1 90 ? 14.210 10.488 -10.024 1.00 97.00 90 PRO A N 1
ATOM 673 C CA . PRO A 1 90 ? 14.257 11.877 -10.469 1.00 97.00 90 PRO A CA 1
ATOM 674 C C . PRO A 1 90 ? 12.931 12.264 -11.152 1.00 97.00 90 PRO A C 1
ATOM 676 O O . PRO A 1 90 ? 12.452 11.483 -11.979 1.00 97.00 90 PRO A O 1
ATOM 679 N N . PRO A 1 91 ? 12.334 13.435 -10.851 1.00 95.25 91 PRO A N 1
ATOM 680 C CA . PRO A 1 91 ? 10.994 13.784 -11.331 1.00 95.25 91 PRO A CA 1
ATOM 681 C C . PRO A 1 91 ? 10.814 13.648 -12.846 1.00 95.25 91 PRO A C 1
ATOM 683 O O . PRO A 1 91 ? 9.860 13.022 -13.292 1.00 95.25 91 PRO A O 1
ATOM 686 N N . GLU A 1 92 ? 11.769 14.138 -13.640 1.00 96.31 92 GLU A N 1
ATOM 687 C CA . GLU A 1 92 ? 11.713 14.043 -15.107 1.00 96.31 92 GLU A CA 1
ATOM 688 C C . GLU A 1 92 ? 11.720 12.590 -15.602 1.00 96.31 92 GLU A C 1
ATOM 690 O O . GLU A 1 92 ? 10.976 12.228 -16.515 1.00 96.31 92 GLU A O 1
ATOM 695 N N . GLN A 1 93 ? 12.527 11.733 -14.970 1.00 97.38 93 GLN A N 1
ATOM 696 C CA . GLN A 1 93 ? 12.577 10.310 -15.289 1.00 97.38 93 GLN A CA 1
ATOM 697 C C . GLN A 1 93 ? 11.272 9.615 -14.896 1.00 97.38 93 GLN A C 1
ATOM 699 O O . GLN A 1 93 ? 10.742 8.836 -15.688 1.00 97.38 93 GLN A O 1
ATOM 704 N N . LEU A 1 94 ? 10.734 9.922 -13.711 1.00 97.19 94 LEU A N 1
ATOM 705 C CA . LEU A 1 94 ? 9.466 9.377 -13.238 1.00 97.19 94 LEU A CA 1
ATOM 706 C C . LEU A 1 94 ? 8.326 9.743 -14.191 1.00 97.19 94 LEU A C 1
ATOM 708 O O . LEU A 1 94 ? 7.651 8.846 -14.687 1.00 97.19 94 LEU A O 1
ATOM 712 N N . THR A 1 95 ? 8.163 11.027 -14.520 1.00 97.31 95 THR A N 1
ATOM 713 C CA . THR A 1 95 ? 7.140 11.505 -15.462 1.00 97.31 95 THR A CA 1
ATOM 714 C C . THR A 1 95 ? 7.260 10.809 -16.815 1.00 97.31 95 THR A C 1
ATOM 716 O O . THR A 1 95 ? 6.270 10.318 -17.357 1.00 97.31 95 THR A O 1
ATOM 719 N N . ARG A 1 96 ? 8.480 10.696 -17.349 1.00 97.81 96 ARG A N 1
ATOM 720 C CA . ARG A 1 96 ? 8.733 10.041 -18.636 1.00 97.81 96 ARG A CA 1
ATOM 721 C C . ARG A 1 96 ? 8.395 8.551 -18.630 1.00 97.81 96 ARG A C 1
ATOM 723 O O . ARG A 1 96 ? 7.939 8.032 -19.644 1.00 97.81 96 ARG A O 1
ATOM 730 N N . TRP A 1 97 ? 8.657 7.846 -17.532 1.00 98.12 97 TRP A N 1
ATOM 731 C CA . TRP A 1 97 ? 8.365 6.413 -17.419 1.00 98.12 97 TRP A CA 1
ATOM 732 C C . TRP A 1 97 ? 6.883 6.163 -17.148 1.00 98.12 97 TRP A C 1
ATOM 734 O O . TRP A 1 97 ? 6.312 5.238 -17.721 1.00 98.12 97 TRP A O 1
ATOM 744 N N . MET A 1 98 ? 6.237 7.024 -16.358 1.00 98.25 98 MET A N 1
ATOM 745 C CA . MET A 1 98 ? 4.789 6.999 -16.145 1.00 98.25 98 MET A CA 1
ATOM 746 C C . MET A 1 98 ? 4.025 7.181 -17.458 1.00 98.25 98 MET A C 1
ATOM 748 O O . MET A 1 98 ? 3.113 6.412 -17.727 1.00 98.25 98 MET A O 1
ATOM 752 N N . ALA A 1 99 ? 4.447 8.116 -18.314 1.00 97.62 99 ALA A N 1
ATOM 753 C CA . ALA A 1 99 ? 3.841 8.342 -19.631 1.00 97.62 99 ALA A CA 1
ATOM 754 C C . ALA A 1 99 ? 3.951 7.148 -20.602 1.00 97.62 99 ALA A C 1
ATOM 756 O O . ALA A 1 99 ? 3.252 7.107 -21.611 1.00 97.62 99 ALA A O 1
ATOM 757 N N . GLN A 1 100 ? 4.835 6.185 -20.328 1.00 97.88 100 GLN A N 1
ATOM 758 C CA . GLN A 1 100 ? 4.981 4.965 -21.124 1.00 97.88 100 GLN A CA 1
ATOM 759 C C . GLN A 1 100 ? 4.261 3.763 -20.506 1.00 97.88 100 GLN A C 1
ATOM 761 O O . GLN A 1 100 ? 4.158 2.728 -21.159 1.00 97.88 100 GLN A O 1
ATOM 766 N N . ALA A 1 101 ? 3.803 3.857 -19.260 1.00 98.56 101 ALA A N 1
ATOM 767 C CA . ALA A 1 101 ? 3.141 2.761 -18.578 1.00 98.56 101 ALA A CA 1
ATOM 768 C C . ALA A 1 101 ? 1.648 2.737 -18.922 1.00 98.56 101 ALA A C 1
ATOM 770 O O . ALA A 1 101 ? 1.0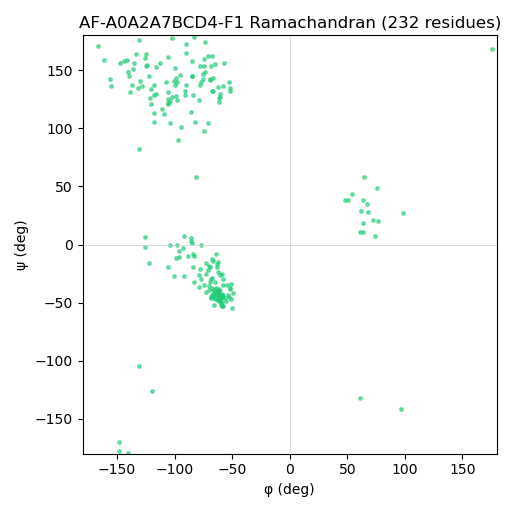11 3.774 -19.054 1.00 98.56 101 ALA A O 1
ATOM 771 N N . ASP A 1 102 ? 1.080 1.540 -19.019 1.00 98.75 102 ASP A N 1
ATOM 772 C CA . ASP A 1 102 ? -0.370 1.353 -19.103 1.00 98.75 102 ASP A CA 1
ATOM 773 C C . ASP A 1 102 ? -1.033 1.490 -17.719 1.00 98.75 102 ASP A C 1
ATOM 775 O O . ASP A 1 102 ? -2.237 1.706 -17.625 1.00 98.75 102 ASP A O 1
ATOM 779 N N . ILE A 1 103 ? -0.261 1.320 -16.639 1.00 98.75 103 ILE A N 1
ATOM 780 C CA . ILE A 1 103 ? -0.681 1.568 -15.256 1.00 98.75 103 ILE A CA 1
ATOM 781 C C . ILE A 1 103 ? 0.543 1.849 -14.375 1.00 98.75 103 ILE A C 1
ATOM 783 O O . ILE A 1 103 ? 1.593 1.209 -14.513 1.00 98.75 103 ILE A O 1
ATOM 787 N N . VAL A 1 104 ? 0.391 2.780 -13.434 1.00 98.81 104 VAL A N 1
ATOM 788 C CA . VAL A 1 104 ? 1.418 3.147 -12.453 1.00 98.81 104 VAL A CA 1
ATOM 789 C C . VAL A 1 104 ? 0.922 2.819 -11.048 1.00 98.81 104 VAL A C 1
ATOM 791 O O . VAL A 1 104 ? -0.169 3.220 -10.649 1.00 98.81 104 VAL A O 1
ATOM 794 N N . LEU A 1 105 ? 1.737 2.108 -10.275 1.00 98.81 105 LEU A N 1
ATOM 795 C CA . LEU A 1 105 ? 1.443 1.700 -8.904 1.00 98.81 105 LEU A CA 1
ATOM 796 C C . LEU A 1 105 ? 2.506 2.271 -7.961 1.00 98.81 105 LEU A C 1
ATOM 798 O O . LEU A 1 105 ? 3.695 1.979 -8.098 1.00 98.81 105 LEU A O 1
ATOM 802 N N . LEU A 1 106 ? 2.091 3.079 -6.991 1.00 98.62 106 LEU A N 1
ATOM 803 C CA . LEU A 1 106 ? 2.990 3.835 -6.123 1.00 98.62 106 LEU A CA 1
ATOM 804 C C . LEU A 1 106 ? 2.831 3.420 -4.663 1.00 98.62 106 LEU A C 1
ATOM 806 O O . LEU A 1 106 ? 1.733 3.460 -4.110 1.00 98.62 106 LEU A O 1
ATOM 810 N N . GLU A 1 107 ? 3.939 3.096 -3.996 1.00 97.44 107 GLU A N 1
ATOM 811 C CA . GLU A 1 107 ? 3.974 3.097 -2.531 1.00 97.44 107 GLU A CA 1
ATOM 812 C C . GLU A 1 107 ? 4.216 4.532 -2.050 1.00 97.44 107 GLU A C 1
ATOM 814 O O . GLU A 1 107 ? 5.327 5.062 -2.168 1.00 97.44 107 GLU A O 1
ATOM 819 N N . ALA A 1 108 ? 3.164 5.167 -1.531 1.00 96.94 108 ALA A N 1
ATOM 820 C CA . ALA A 1 108 ? 3.153 6.602 -1.256 1.00 96.94 108 ALA A CA 1
ATOM 821 C C . ALA A 1 108 ? 3.576 6.972 0.176 1.00 96.94 108 ALA A C 1
ATOM 823 O O . ALA A 1 108 ? 3.654 8.154 0.530 1.00 96.94 108 ALA A O 1
ATOM 824 N N . ASP A 1 109 ? 3.839 5.966 1.017 1.00 95.50 109 ASP A N 1
ATOM 825 C CA . ASP A 1 109 ? 4.349 6.153 2.368 1.00 95.50 109 ASP A CA 1
ATOM 826 C C . ASP A 1 109 ? 5.001 4.898 2.991 1.00 95.50 109 ASP A C 1
ATOM 828 O O . ASP A 1 109 ? 4.721 3.753 2.634 1.00 95.50 109 ASP A O 1
ATOM 832 N N . GLY A 1 110 ? 5.852 5.104 4.001 1.00 92.62 110 GLY A N 1
ATOM 833 C CA . GLY A 1 110 ? 6.461 4.022 4.782 1.00 92.62 110 GLY A CA 1
ATOM 834 C C . GLY A 1 110 ? 5.697 3.712 6.075 1.00 92.62 110 GLY A C 1
ATOM 835 O O . GLY A 1 110 ? 5.193 4.623 6.730 1.00 92.62 110 GLY A O 1
ATOM 836 N N . ALA A 1 111 ? 5.662 2.435 6.483 1.00 90.94 111 ALA A N 1
ATOM 837 C CA . ALA A 1 111 ? 5.005 1.983 7.727 1.00 90.94 111 ALA A CA 1
ATOM 838 C C . ALA A 1 111 ? 5.897 1.162 8.676 1.00 90.94 111 ALA A C 1
ATOM 840 O O . ALA A 1 111 ? 5.412 0.596 9.648 1.00 90.94 111 ALA A O 1
ATOM 841 N N . LYS A 1 112 ? 7.199 1.031 8.380 1.00 90.44 112 LYS A N 1
ATOM 842 C CA . LYS A 1 112 ? 8.147 0.186 9.142 1.00 90.44 112 LYS A CA 1
ATOM 843 C C . LYS A 1 112 ? 7.632 -1.242 9.423 1.00 90.44 112 LYS A C 1
ATOM 845 O O . LYS A 1 112 ? 7.882 -1.787 10.489 1.00 90.44 112 LYS A O 1
ATOM 850 N N . ARG A 1 113 ? 6.938 -1.850 8.450 1.00 90.62 113 ARG A N 1
ATOM 851 C CA . ARG A 1 113 ? 6.323 -3.195 8.540 1.00 90.62 113 ARG A CA 1
ATOM 852 C C . ARG A 1 113 ? 5.212 -3.339 9.590 1.00 90.62 113 ARG A C 1
ATOM 854 O O . ARG A 1 113 ? 4.765 -4.456 9.831 1.00 90.62 113 ARG A O 1
ATOM 861 N N . LEU A 1 114 ? 4.735 -2.244 10.180 1.00 96.88 114 LEU A N 1
ATOM 862 C CA . LEU A 1 114 ? 3.595 -2.293 11.087 1.00 96.88 114 LEU A CA 1
ATOM 863 C C . LEU A 1 114 ? 2.278 -2.461 10.308 1.00 96.88 114 LEU A C 1
ATOM 865 O O . LEU A 1 114 ? 2.153 -1.982 9.171 1.00 96.88 114 LEU A O 1
ATOM 869 N N . PRO A 1 115 ? 1.298 -3.174 10.889 1.00 97.38 115 PRO A N 1
ATOM 870 C CA . PRO A 1 115 ? 0.038 -3.474 10.220 1.00 97.38 115 PRO A CA 1
ATOM 871 C C . PRO A 1 115 ? -0.885 -2.254 10.105 1.00 97.38 115 PRO A C 1
ATOM 873 O O . PRO A 1 115 ? -1.682 -2.187 9.178 1.00 97.38 115 PRO A O 1
ATOM 876 N N . CYS A 1 116 ? -0.758 -1.260 10.983 1.00 96.75 116 CYS A N 1
ATOM 877 C CA . CYS A 1 116 ? -1.533 -0.024 10.944 1.00 96.75 116 CYS A CA 1
ATOM 878 C C . CYS A 1 116 ? -0.603 1.198 10.944 1.00 96.75 116 CYS A C 1
ATOM 880 O O . CYS A 1 116 ? 0.575 1.109 11.308 1.00 96.75 116 CYS A O 1
ATOM 882 N N . LYS A 1 117 ? -1.119 2.351 10.516 1.00 97.75 117 LYS A N 1
ATOM 883 C CA . LYS A 1 117 ? -0.365 3.600 10.454 1.00 97.75 117 LYS A CA 1
ATOM 884 C C . LYS A 1 117 ? -1.284 4.819 10.526 1.00 97.75 117 LYS A C 1
ATOM 886 O O . LYS A 1 117 ? -2.247 4.894 9.772 1.00 97.75 117 LYS A O 1
ATOM 891 N N . ALA A 1 118 ? -0.892 5.823 11.309 1.00 97.88 118 ALA A N 1
ATOM 892 C CA . ALA A 1 118 ? -1.332 7.205 11.116 1.00 97.88 118 ALA A CA 1
ATOM 893 C C . ALA A 1 118 ? -0.260 7.996 10.332 1.00 97.88 118 ALA A C 1
ATOM 895 O O . ALA A 1 118 ? 0.933 7.784 10.551 1.00 97.88 118 ALA A O 1
ATOM 896 N N . PRO A 1 119 ? -0.615 8.878 9.386 1.00 97.44 119 PRO A N 1
ATOM 897 C CA . PRO A 1 119 ? 0.378 9.645 8.637 1.00 97.44 119 PRO A CA 1
ATOM 898 C C . PRO A 1 119 ? 0.984 10.782 9.478 1.00 97.44 119 PRO A C 1
ATOM 900 O O . PRO A 1 119 ? 0.292 11.465 10.232 1.00 97.44 119 PRO A O 1
ATOM 903 N N . ALA A 1 120 ? 2.286 11.033 9.312 1.00 96.69 120 ALA A N 1
ATOM 904 C CA . ALA A 1 120 ? 2.937 12.245 9.822 1.00 96.69 120 ALA A CA 1
ATOM 905 C C . ALA A 1 120 ? 2.558 13.492 9.000 1.00 96.69 120 ALA A C 1
ATOM 907 O O . ALA A 1 120 ? 1.919 13.386 7.959 1.00 96.69 120 ALA A O 1
ATOM 908 N N . ALA A 1 121 ? 2.984 14.688 9.425 1.00 95.75 121 ALA A N 1
ATOM 909 C CA . ALA A 1 121 ? 2.669 15.952 8.742 1.00 95.75 121 ALA A CA 1
ATOM 910 C C . ALA A 1 121 ? 3.028 15.952 7.240 1.00 95.75 121 ALA A C 1
ATOM 912 O O . ALA A 1 121 ? 2.192 16.342 6.431 1.00 95.75 121 ALA A O 1
ATOM 913 N N . HIS A 1 122 ? 4.208 15.434 6.884 1.00 93.75 122 HIS A N 1
ATOM 914 C CA . HIS A 1 122 ? 4.720 15.331 5.509 1.00 93.75 122 HIS A CA 1
ATOM 915 C C . HIS A 1 122 ? 4.250 14.077 4.745 1.00 93.75 122 HIS A C 1
ATOM 917 O O . HIS A 1 122 ? 4.682 13.853 3.621 1.00 93.75 122 HIS A O 1
ATOM 923 N N . GLU A 1 123 ? 3.421 13.228 5.357 1.00 95.50 123 GLU A N 1
ATOM 924 C CA . GLU A 1 123 ? 2.892 12.004 4.743 1.00 95.50 123 GLU A CA 1
ATOM 925 C C . GLU A 1 123 ? 1.371 12.130 4.518 1.00 95.50 123 GLU A C 1
ATOM 927 O O . GLU A 1 123 ? 0.705 12.856 5.268 1.00 95.50 123 GLU A O 1
ATOM 932 N N . PRO A 1 124 ? 0.789 11.376 3.570 1.00 96.94 124 PRO A N 1
ATOM 933 C CA . PRO A 1 124 ? 1.472 10.659 2.486 1.00 96.94 124 PRO A CA 1
ATOM 934 C C . PRO A 1 124 ? 2.024 11.626 1.425 1.00 96.94 124 PRO A C 1
ATOM 936 O O . PRO A 1 124 ? 1.584 12.770 1.337 1.00 96.94 124 PRO A O 1
ATOM 939 N N . VAL A 1 125 ? 2.963 11.160 0.599 1.00 97.25 125 VAL A N 1
ATOM 940 C CA . VAL A 1 125 ? 3.441 11.927 -0.563 1.00 97.25 125 VAL A CA 1
ATOM 941 C C . VAL A 1 125 ? 2.680 11.433 -1.793 1.00 97.25 125 VAL A C 1
ATOM 943 O O . VAL A 1 125 ? 3.082 10.464 -2.432 1.00 97.25 125 VAL A O 1
ATOM 946 N N . LEU A 1 126 ? 1.536 12.054 -2.087 1.00 97.75 126 LEU A N 1
ATOM 947 C CA . LEU A 1 126 ? 0.715 11.725 -3.258 1.00 97.75 126 LEU A CA 1
ATOM 948 C C . LEU A 1 126 ? 1.131 12.580 -4.454 1.00 97.75 126 LEU A C 1
ATOM 950 O O . LEU A 1 126 ? 1.240 13.801 -4.331 1.00 97.75 126 LEU A O 1
ATOM 954 N N . LEU A 1 127 ? 1.318 11.947 -5.612 1.00 97.19 127 LEU A N 1
ATOM 955 C CA . LEU A 1 127 ? 1.577 12.677 -6.850 1.00 97.19 127 LEU A CA 1
ATOM 956 C C . LEU A 1 127 ? 0.291 13.354 -7.366 1.00 97.19 127 LEU A C 1
ATOM 958 O O . LEU A 1 127 ? -0.807 12.813 -7.170 1.00 97.19 127 LEU A O 1
ATOM 962 N N . PRO A 1 128 ? 0.390 14.512 -8.044 1.00 96.50 128 PRO A N 1
ATOM 963 C CA . PRO A 1 128 ? -0.744 15.133 -8.728 1.00 96.50 128 PRO A CA 1
ATOM 964 C C . PRO A 1 128 ? -1.471 14.180 -9.682 1.00 96.50 128 PRO A C 1
ATOM 966 O O . PRO A 1 128 ? -2.697 14.186 -9.716 1.00 96.50 128 PRO A O 1
ATOM 969 N N . GLU A 1 129 ? -0.722 13.321 -10.372 1.00 97.44 129 GLU A N 1
ATOM 970 C CA . GLU A 1 129 ? -1.201 12.344 -11.349 1.00 97.44 129 GLU A CA 1
ATOM 971 C C . GLU A 1 129 ? -1.981 11.190 -10.713 1.00 97.44 129 GLU A C 1
ATOM 973 O O . GLU A 1 129 ? -2.716 10.510 -11.417 1.00 97.44 129 GLU A O 1
ATOM 978 N N . SER A 1 130 ? -1.840 10.951 -9.400 1.00 98.06 130 SER A N 1
ATOM 979 C CA . SER A 1 130 ? -2.596 9.889 -8.724 1.00 98.06 130 SER A CA 1
ATOM 980 C C . SER A 1 130 ? -4.094 10.155 -8.817 1.00 98.06 130 SER A C 1
ATOM 982 O O . SER A 1 130 ? -4.563 11.177 -8.319 1.00 98.06 130 SER A O 1
ATOM 984 N N . ASP A 1 131 ? -4.847 9.216 -9.381 1.00 98.38 131 ASP A N 1
ATOM 985 C CA . ASP A 1 131 ? -6.304 9.305 -9.532 1.00 98.38 131 ASP A CA 1
ATOM 986 C C . ASP A 1 131 ? -7.060 8.402 -8.541 1.00 98.38 131 ASP A C 1
ATOM 988 O O . ASP A 1 131 ? -8.234 8.644 -8.236 1.00 98.38 131 ASP A O 1
ATOM 992 N N . ILE A 1 132 ? -6.367 7.403 -7.986 1.00 98.62 132 ILE A N 1
ATOM 993 C CA . ILE A 1 132 ? -6.870 6.456 -6.995 1.00 98.62 132 ILE A CA 1
ATOM 994 C C . ILE A 1 132 ? -5.915 6.405 -5.806 1.00 98.62 132 ILE A C 1
ATOM 996 O O . ILE A 1 132 ? -4.697 6.289 -5.956 1.00 98.62 132 ILE A O 1
ATOM 1000 N N . VAL A 1 133 ? -6.486 6.415 -4.604 1.00 98.75 133 VAL A N 1
ATOM 1001 C CA . VAL A 1 133 ? -5.768 6.169 -3.355 1.00 98.75 133 VAL A CA 1
ATOM 1002 C C . VAL A 1 133 ? -6.381 4.975 -2.631 1.00 98.75 133 VAL A C 1
ATOM 1004 O O . VAL A 1 133 ? -7.582 4.945 -2.355 1.00 98.75 133 VAL A O 1
ATOM 1007 N N . LEU A 1 134 ? -5.540 3.999 -2.296 1.00 98.75 134 LEU A N 1
ATOM 1008 C CA . LEU A 1 134 ? -5.907 2.830 -1.505 1.00 98.75 134 LEU A CA 1
ATOM 1009 C C . LEU A 1 134 ? -5.273 2.932 -0.116 1.00 98.75 134 LEU A C 1
ATOM 1011 O O . LEU A 1 134 ? -4.050 2.838 0.025 1.00 98.75 134 LEU A O 1
ATOM 1015 N N . ALA A 1 135 ? -6.099 3.104 0.916 1.00 98.56 135 ALA A N 1
ATOM 1016 C CA . ALA A 1 135 ? -5.639 3.049 2.300 1.00 98.56 135 ALA A CA 1
ATOM 1017 C C . ALA A 1 135 ? -5.624 1.599 2.788 1.00 98.56 135 ALA A C 1
ATOM 1019 O O . ALA A 1 135 ? -6.670 0.964 2.922 1.00 98.56 135 ALA A O 1
ATOM 1020 N N . VAL A 1 136 ? -4.431 1.079 3.058 1.00 98.62 136 VAL A N 1
ATOM 1021 C CA . VAL A 1 136 ? -4.227 -0.309 3.475 1.00 98.62 136 VAL A CA 1
ATOM 1022 C C . VAL A 1 136 ? -4.045 -0.380 4.989 1.00 98.62 136 VAL A C 1
ATOM 1024 O O . VAL A 1 136 ? -3.321 0.427 5.583 1.00 98.62 136 VAL A O 1
ATOM 1027 N N . ALA A 1 137 ? -4.677 -1.368 5.615 1.00 98.56 137 ALA A N 1
ATOM 1028 C CA . ALA A 1 137 ? -4.394 -1.775 6.986 1.00 98.56 137 ALA A CA 1
ATOM 1029 C C . ALA A 1 137 ? -4.421 -3.299 7.110 1.00 98.56 137 ALA A C 1
ATOM 1031 O O . ALA A 1 137 ? -5.214 -3.977 6.466 1.00 98.56 137 ALA A O 1
ATOM 1032 N N . GLY A 1 138 ? -3.559 -3.838 7.963 1.00 98.19 138 GLY A N 1
ATOM 1033 C CA . GLY A 1 138 ? -3.495 -5.256 8.286 1.00 98.19 138 GLY A CA 1
ATOM 1034 C C . GLY A 1 138 ? -4.377 -5.589 9.483 1.00 98.19 138 GLY A C 1
ATOM 1035 O O . GLY A 1 138 ? -4.252 -4.975 10.544 1.00 98.19 138 GLY A O 1
ATOM 1036 N N . LEU A 1 139 ? -5.243 -6.589 9.340 1.00 98.38 139 LEU A N 1
ATOM 1037 C CA . LEU A 1 139 ? -6.160 -7.037 10.388 1.00 98.38 139 LEU A CA 1
ATOM 1038 C C . LEU A 1 139 ? -5.442 -7.673 11.581 1.00 98.38 139 LEU A C 1
ATOM 1040 O O . LEU A 1 139 ? -6.015 -7.730 12.666 1.00 98.38 139 LEU A O 1
ATOM 1044 N N . SER A 1 140 ? -4.156 -8.027 11.450 1.00 97.31 140 SER A N 1
ATOM 1045 C CA . SER A 1 140 ? -3.329 -8.427 12.595 1.00 97.31 140 SER A CA 1
ATOM 1046 C C . SER A 1 140 ? -3.120 -7.302 13.623 1.00 97.31 140 SER A C 1
ATOM 1048 O O . SER A 1 140 ? -2.505 -7.535 14.664 1.00 97.31 140 SER A O 1
ATOM 1050 N N . ALA A 1 141 ? -3.544 -6.071 13.315 1.00 97.75 141 ALA A N 1
ATOM 1051 C CA . ALA A 1 141 ? -3.528 -4.941 14.237 1.00 97.75 141 ALA A CA 1
ATOM 1052 C C . ALA A 1 141 ? -4.697 -4.961 15.237 1.00 97.75 141 ALA A C 1
ATOM 1054 O O . ALA A 1 141 ? -4.585 -4.371 16.310 1.00 97.75 141 ALA A O 1
ATOM 1055 N N . LEU A 1 142 ? -5.823 -5.592 14.886 1.00 98.31 142 LEU A N 1
ATOM 1056 C CA . LEU A 1 142 ? -7.041 -5.544 15.692 1.00 98.31 142 LEU A CA 1
ATOM 1057 C C . LEU A 1 142 ? -6.879 -6.309 17.009 1.00 98.31 142 LEU A C 1
ATOM 1059 O O . LEU A 1 142 ? -6.226 -7.348 17.072 1.00 98.31 142 LEU A O 1
ATOM 1063 N N . GLY A 1 143 ? -7.475 -5.768 18.072 1.00 98.00 143 GLY A N 1
ATOM 1064 C CA . GLY A 1 143 ? -7.417 -6.343 19.418 1.00 98.00 143 GLY A CA 1
ATOM 1065 C C . GLY A 1 143 ? -6.071 -6.168 20.126 1.00 98.00 143 GLY A C 1
ATOM 1066 O O . GLY A 1 143 ? -5.884 -6.721 21.206 1.00 98.00 143 GLY A O 1
ATOM 1067 N N . ARG A 1 144 ? -5.138 -5.397 19.553 1.00 98.50 144 ARG A N 1
ATOM 1068 C CA . ARG A 1 144 ? -3.803 -5.157 20.117 1.00 98.50 144 ARG A CA 1
ATOM 1069 C C . ARG A 1 144 ? -3.579 -3.685 20.474 1.00 98.50 144 ARG A C 1
ATOM 1071 O O . ARG A 1 144 ? -4.188 -2.821 19.838 1.00 98.50 144 ARG A O 1
ATOM 1078 N N . PRO A 1 145 ? -2.705 -3.377 21.451 1.00 98.69 145 PRO A N 1
ATOM 1079 C CA . PRO A 1 145 ? -2.389 -2.000 21.830 1.00 98.69 145 PRO A CA 1
ATOM 1080 C C . PRO A 1 145 ? -1.841 -1.174 20.662 1.00 98.69 145 PRO A C 1
ATOM 1082 O O . PRO A 1 145 ? -0.950 -1.632 19.941 1.00 98.69 145 PRO A O 1
ATOM 1085 N N . LEU A 1 146 ? -2.305 0.072 20.511 1.00 98.56 146 LEU A N 1
ATOM 1086 C CA . LEU A 1 146 ? -1.850 1.001 19.463 1.00 98.56 146 LEU A CA 1
ATOM 1087 C C . LEU A 1 146 ? -0.323 1.098 19.371 1.00 98.56 146 LEU A C 1
ATOM 1089 O O . LEU A 1 146 ? 0.221 1.091 18.265 1.00 98.56 146 LEU A O 1
ATOM 1093 N N . ARG A 1 147 ? 0.369 1.138 20.516 1.00 98.38 147 ARG A N 1
ATOM 1094 C CA . ARG A 1 147 ? 1.836 1.239 20.588 1.00 98.38 147 ARG A CA 1
ATOM 1095 C C . ARG A 1 147 ? 2.583 0.099 19.893 1.00 98.38 147 ARG A C 1
ATOM 1097 O O . ARG A 1 147 ? 3.729 0.278 19.498 1.00 98.38 147 ARG A O 1
ATOM 1104 N N . GLU A 1 148 ? 1.954 -1.066 19.766 1.00 98.31 148 GLU A N 1
ATOM 1105 C CA . GLU A 1 148 ? 2.567 -2.255 19.170 1.00 98.31 148 GLU A CA 1
ATOM 1106 C C . GLU A 1 148 ? 2.309 -2.360 17.670 1.00 98.31 148 GLU A C 1
ATOM 1108 O O . GLU A 1 148 ? 3.076 -3.002 16.955 1.00 98.31 148 GLU A O 1
ATOM 1113 N N . VAL A 1 149 ? 1.200 -1.787 17.199 1.00 98.19 149 VAL A N 1
ATOM 1114 C CA . VAL A 1 149 ? 0.647 -2.111 15.877 1.00 98.19 149 VAL A CA 1
ATOM 1115 C C . VAL A 1 149 ? 0.499 -0.913 14.953 1.00 98.19 149 VAL A C 1
ATOM 1117 O O . VAL A 1 149 ? 0.338 -1.109 13.749 1.00 98.19 149 VAL A O 1
ATOM 1120 N N . CYS A 1 150 ? 0.552 0.312 15.478 1.00 98.06 150 CYS A N 1
ATOM 1121 C CA . CYS A 1 150 ? 0.349 1.523 14.697 1.00 98.06 150 CYS A CA 1
ATOM 1122 C C . CYS A 1 150 ? 1.649 2.316 14.554 1.00 98.06 150 CYS A C 1
ATOM 1124 O O . CYS A 1 150 ? 2.211 2.823 15.527 1.00 98.06 150 CYS A O 1
ATOM 1126 N N . PHE A 1 151 ? 2.129 2.457 13.319 1.00 97.94 151 PHE A N 1
ATOM 1127 C CA . PHE A 1 151 ? 3.227 3.369 13.032 1.00 97.94 151 PHE A CA 1
ATOM 1128 C C . PHE A 1 151 ? 2.774 4.817 13.245 1.00 97.94 151 PHE A C 1
ATOM 1130 O O . PHE A 1 151 ? 1.643 5.156 12.894 1.00 97.94 151 PHE A O 1
ATOM 1137 N N . ARG A 1 152 ? 3.679 5.662 13.770 1.00 97.25 152 ARG A N 1
ATOM 1138 C CA . ARG A 1 152 ? 3.401 7.056 14.176 1.00 97.25 152 ARG A CA 1
ATOM 1139 C C . ARG A 1 152 ? 2.398 7.129 15.337 1.00 97.25 152 ARG A C 1
ATOM 1141 O O . ARG A 1 152 ? 1.335 7.736 15.236 1.00 97.25 152 ARG A O 1
ATOM 1148 N N . LEU A 1 153 ? 2.756 6.481 16.448 1.00 97.81 153 LEU A N 1
ATOM 1149 C CA . LEU A 1 153 ? 1.903 6.330 17.630 1.00 97.81 153 LEU A CA 1
ATOM 1150 C C . LEU A 1 153 ? 1.317 7.653 18.132 1.00 97.81 153 LEU A C 1
ATOM 1152 O O . LEU A 1 153 ? 0.120 7.724 18.371 1.00 97.81 153 LEU A O 1
ATOM 1156 N N . GLU A 1 154 ? 2.131 8.701 18.259 1.00 98.00 154 GLU A N 1
ATOM 1157 C CA . GLU A 1 154 ? 1.665 10.012 18.728 1.00 98.00 154 GLU A CA 1
ATOM 1158 C C . GLU A 1 154 ? 0.552 10.574 17.835 1.00 98.00 154 GLU A C 1
ATOM 1160 O O . GLU A 1 154 ? -0.473 11.032 18.335 1.00 98.00 154 GLU A O 1
ATOM 1165 N N . GLN A 1 155 ? 0.714 10.469 16.512 1.00 98.38 155 GLN A N 1
ATOM 1166 C CA . GLN A 1 155 ? -0.286 10.908 15.539 1.00 98.38 155 GLN A CA 1
ATOM 1167 C C . GLN A 1 155 ? -1.554 10.050 15.624 1.00 98.38 155 GLN A C 1
ATOM 1169 O O . GLN A 1 155 ? -2.661 10.580 15.557 1.00 98.38 155 GLN A O 1
ATOM 1174 N N . ALA A 1 156 ? -1.407 8.737 15.821 1.00 98.19 156 ALA A N 1
ATOM 1175 C CA . ALA A 1 156 ? -2.538 7.831 15.995 1.00 98.19 156 ALA A CA 1
ATOM 1176 C C . ALA A 1 156 ? -3.330 8.141 17.275 1.00 98.19 156 ALA A C 1
ATOM 1178 O O . ALA A 1 156 ? -4.555 8.246 17.225 1.00 98.19 156 ALA A O 1
ATOM 1179 N N . CYS A 1 157 ? -2.641 8.333 18.401 1.00 98.44 157 CYS A N 1
ATOM 1180 C CA . CYS A 1 157 ? -3.241 8.696 19.683 1.00 98.44 157 CYS A CA 1
ATOM 1181 C C . CYS A 1 157 ? -3.960 10.045 19.606 1.00 98.44 157 CYS A C 1
ATOM 1183 O O . CYS A 1 157 ? -5.098 10.145 20.060 1.00 98.44 157 CYS A O 1
ATOM 1185 N N . ALA A 1 158 ? -3.338 11.054 18.987 1.00 98.19 158 ALA A N 1
ATOM 1186 C CA . ALA A 1 158 ? -3.941 12.371 18.799 1.00 98.19 158 ALA A CA 1
ATOM 1187 C C . ALA A 1 158 ? -5.209 12.302 17.934 1.00 98.19 158 ALA A C 1
ATOM 1189 O O . ALA A 1 158 ? -6.250 12.819 18.333 1.00 98.19 158 ALA A O 1
ATOM 1190 N N . LEU A 1 159 ? -5.153 11.606 16.792 1.00 98.12 159 LEU A N 1
ATOM 1191 C CA . LEU A 1 159 ? -6.297 11.440 15.888 1.00 98.12 159 LEU A CA 1
ATOM 1192 C C . LEU A 1 159 ? -7.453 10.698 16.565 1.00 98.12 159 LEU A C 1
ATOM 1194 O O . LEU A 1 159 ? -8.619 11.052 16.394 1.00 98.12 159 LEU A O 1
ATOM 1198 N N . LEU A 1 160 ? -7.140 9.640 17.313 1.00 98.06 160 LEU A N 1
ATOM 1199 C CA . LEU A 1 160 ? -8.139 8.773 17.928 1.00 98.06 160 LEU A CA 1
ATOM 1200 C C . L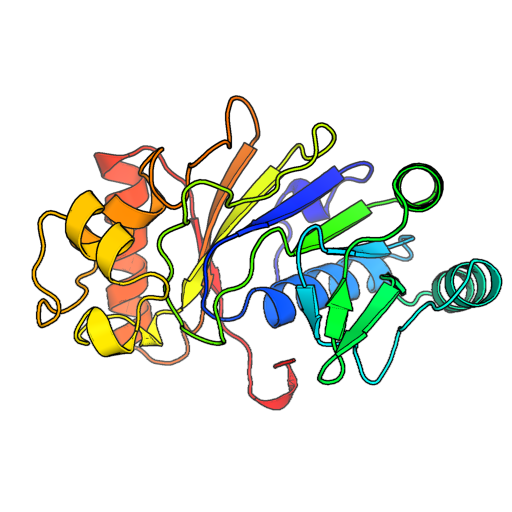EU A 1 160 ? -8.587 9.257 19.316 1.00 98.06 160 LEU A C 1
ATOM 1202 O O . LEU A 1 160 ? -9.554 8.713 19.850 1.00 98.06 160 LEU A O 1
ATOM 1206 N N . GLY A 1 161 ? -7.925 10.246 19.916 1.00 98.06 161 GLY A N 1
ATOM 1207 C CA . GLY A 1 161 ? -8.145 10.584 21.325 1.00 98.06 161 GLY A CA 1
ATOM 1208 C C . GLY A 1 161 ? -7.966 9.356 22.225 1.00 98.06 161 GLY A C 1
ATOM 1209 O O . GLY A 1 161 ? -8.814 9.078 23.068 1.00 98.06 161 GLY A O 1
ATOM 1210 N N . ALA A 1 162 ? -6.922 8.567 21.966 1.00 97.81 162 ALA A N 1
ATOM 1211 C CA . ALA A 1 162 ? -6.679 7.273 22.596 1.00 97.81 162 ALA A CA 1
ATOM 1212 C C . ALA A 1 162 ? -5.305 7.236 23.274 1.00 97.81 162 ALA A C 1
ATOM 1214 O O . ALA A 1 162 ? -4.387 7.955 22.880 1.00 97.81 162 ALA A O 1
ATOM 1215 N N . ALA A 1 163 ? -5.160 6.381 24.285 1.00 98.44 163 ALA A N 1
ATOM 1216 C CA . ALA A 1 163 ? -3.881 6.153 24.944 1.00 98.44 163 ALA A CA 1
ATOM 1217 C C . ALA A 1 163 ? -3.057 5.097 24.178 1.00 98.44 163 ALA A C 1
ATOM 1219 O O . ALA A 1 163 ? -3.633 4.256 23.486 1.00 98.44 163 ALA A O 1
ATOM 1220 N N . PRO A 1 164 ? -1.721 5.064 24.341 1.00 98.50 164 PRO A N 1
ATOM 1221 C CA . PRO A 1 164 ? -0.862 4.043 23.731 1.00 98.50 164 PRO A CA 1
ATOM 1222 C C . PRO A 1 164 ? -1.299 2.586 23.960 1.00 98.50 164 PRO A C 1
ATOM 1224 O O . PRO A 1 164 ? -1.125 1.746 23.077 1.00 98.50 164 PRO A O 1
ATOM 1227 N N . GLU A 1 165 ? -1.874 2.301 25.132 1.00 98.38 165 GLU A N 1
ATOM 1228 C CA . GLU A 1 165 ? -2.348 0.967 25.532 1.00 98.38 165 GLU A CA 1
ATOM 1229 C C . GLU A 1 165 ? -3.758 0.638 25.021 1.00 98.38 165 GLU A C 1
ATOM 1231 O O . GLU A 1 165 ? -4.226 -0.489 25.172 1.00 98.38 165 GLU A O 1
ATOM 1236 N N . THR A 1 166 ? -4.468 1.604 24.427 1.00 98.62 166 THR A N 1
ATOM 1237 C CA . THR A 1 166 ? -5.807 1.367 23.887 1.00 98.62 166 THR A CA 1
ATOM 1238 C C . THR A 1 166 ? -5.735 0.295 22.805 1.00 98.62 166 THR A C 1
ATOM 1240 O O . THR A 1 166 ? -4.957 0.405 21.855 1.00 98.62 166 THR A O 1
ATOM 1243 N N . LEU A 1 167 ? -6.561 -0.742 22.947 1.00 98.62 167 LEU A N 1
ATOM 1244 C CA . LEU A 1 167 ? -6.677 -1.790 21.942 1.00 98.62 167 LEU A CA 1
ATOM 1245 C C . LEU A 1 167 ? -7.310 -1.220 20.676 1.00 98.62 167 LEU A C 1
ATOM 1247 O O . LEU A 1 167 ? -8.345 -0.556 20.738 1.00 98.62 167 LEU A O 1
ATOM 1251 N N . LEU A 1 168 ? -6.715 -1.500 19.521 1.00 98.69 168 LEU A N 1
ATOM 1252 C CA . LEU A 1 168 ? -7.270 -1.091 18.240 1.00 98.69 168 LEU A CA 1
ATOM 1253 C C . LEU A 1 168 ? -8.523 -1.923 17.927 1.00 98.69 168 LEU A C 1
ATOM 1255 O O . LEU A 1 168 ? -8.428 -3.096 17.571 1.00 98.69 168 LEU A O 1
ATOM 1259 N N . THR A 1 169 ? -9.702 -1.317 18.071 1.00 98.69 169 THR A N 1
ATOM 1260 C CA . THR A 1 169 ? -10.993 -1.944 17.745 1.00 98.69 169 THR A CA 1
ATOM 1261 C C . THR A 1 169 ? -11.392 -1.690 16.285 1.00 98.69 169 THR A C 1
ATOM 1263 O O . THR A 1 169 ? -10.851 -0.771 15.654 1.00 98.69 169 THR A O 1
ATOM 1266 N N . PRO A 1 170 ? -12.372 -2.437 15.737 1.00 98.81 170 PRO A N 1
ATOM 1267 C CA . PRO A 1 170 ? -12.947 -2.151 14.424 1.00 98.81 170 PRO A CA 1
ATOM 1268 C C . PRO A 1 170 ? -13.423 -0.700 14.250 1.00 98.81 170 PRO A C 1
ATOM 1270 O O . PRO A 1 170 ? -13.226 -0.116 13.186 1.00 98.81 170 PRO A O 1
ATOM 1273 N N . GLU A 1 171 ? -14.000 -0.092 15.288 1.00 98.75 171 GLU A N 1
ATOM 1274 C CA . GLU A 1 171 ? -14.465 1.301 15.296 1.00 98.75 171 GLU A CA 1
ATOM 1275 C C . GLU A 1 171 ? -13.307 2.292 15.223 1.00 98.75 171 GLU A C 1
ATOM 1277 O O . GLU A 1 171 ? -13.364 3.256 14.456 1.00 98.75 171 GLU A O 1
ATOM 1282 N N . LEU A 1 172 ? -12.247 2.055 15.999 1.00 98.75 172 LEU A N 1
ATOM 1283 C CA . LEU A 1 172 ? -11.052 2.893 15.979 1.00 98.75 172 LEU A CA 1
ATOM 1284 C C . LEU A 1 172 ? -10.332 2.798 14.632 1.00 98.75 172 LEU A C 1
ATOM 1286 O O . LEU A 1 172 ? -9.932 3.828 14.090 1.00 98.75 172 LEU A O 1
ATOM 1290 N N . LEU A 1 173 ? -10.221 1.593 14.068 1.00 98.81 173 LEU A N 1
ATOM 1291 C CA . LEU A 1 173 ? -9.620 1.381 12.755 1.00 98.81 173 LEU A CA 1
ATOM 1292 C C . LEU A 1 173 ? -10.439 2.051 11.642 1.00 98.81 173 LEU A C 1
ATOM 1294 O O . LEU A 1 173 ? -9.868 2.773 10.826 1.00 98.81 173 LEU A O 1
ATOM 1298 N N . ALA A 1 174 ? -11.767 1.886 11.638 1.00 98.88 174 ALA A N 1
ATOM 1299 C CA . ALA A 1 174 ? -12.643 2.543 10.666 1.00 98.88 174 ALA A CA 1
ATOM 1300 C C . ALA A 1 174 ? -12.508 4.073 10.730 1.00 98.88 174 ALA A C 1
ATOM 1302 O O . ALA A 1 174 ? -12.347 4.725 9.700 1.00 98.88 174 ALA A O 1
ATOM 1303 N N . ARG A 1 175 ? -12.493 4.645 11.942 1.00 98.81 175 ARG A N 1
ATOM 1304 C CA . ARG A 1 175 ? -12.299 6.087 12.145 1.00 98.81 175 ARG A CA 1
ATOM 1305 C C . ARG A 1 175 ? -10.931 6.564 11.660 1.00 98.81 175 ARG A C 1
ATOM 1307 O O . ARG A 1 175 ? -10.851 7.617 11.034 1.00 98.81 175 ARG A O 1
ATOM 1314 N N . LEU A 1 176 ? -9.865 5.809 11.933 1.00 98.75 176 LEU A N 1
ATOM 1315 C CA . LEU A 1 176 ? -8.518 6.134 11.461 1.00 98.75 176 LEU A CA 1
ATOM 1316 C C . LEU A 1 176 ? -8.461 6.156 9.930 1.00 98.75 176 LEU A C 1
ATOM 1318 O O . LEU A 1 176 ? -7.948 7.109 9.347 1.00 98.75 176 LEU A O 1
ATOM 1322 N N . LEU A 1 177 ? -9.003 5.131 9.274 1.00 98.75 177 LEU A N 1
ATOM 1323 C CA . LEU A 1 177 ? -8.942 4.987 7.818 1.00 98.75 177 LEU A CA 1
ATOM 1324 C C . LEU A 1 177 ? -9.811 6.015 7.086 1.00 98.75 177 LEU A C 1
ATOM 1326 O O . LEU A 1 177 ? -9.408 6.513 6.040 1.00 98.75 177 LEU A O 1
ATOM 1330 N N . ALA A 1 178 ? -10.965 6.372 7.649 1.00 98.44 178 ALA A N 1
ATOM 1331 C CA . ALA A 1 178 ? -11.875 7.352 7.063 1.00 98.44 178 ALA A CA 1
ATOM 1332 C C . ALA A 1 178 ? -11.515 8.818 7.369 1.00 98.44 178 ALA A C 1
ATOM 1334 O O . ALA A 1 178 ? -12.120 9.718 6.796 1.00 98.44 178 ALA A O 1
ATOM 1335 N N . SER A 1 179 ? -10.567 9.088 8.268 1.00 98.25 179 SER A N 1
ATOM 1336 C CA . SER A 1 179 ? -10.218 10.457 8.667 1.00 98.25 179 SER A CA 1
ATOM 1337 C C . SER A 1 179 ? -9.352 11.169 7.624 1.00 98.25 179 SER A C 1
ATOM 1339 O O . SER A 1 179 ? -8.385 10.594 7.122 1.00 98.25 179 SER A O 1
ATOM 1341 N N . GLU A 1 180 ? -9.617 12.456 7.375 1.00 97.31 180 GLU A N 1
ATOM 1342 C CA . GLU A 1 180 ? -8.755 13.348 6.574 1.00 97.31 180 GLU A CA 1
ATOM 1343 C C . GLU A 1 180 ? -7.405 13.654 7.242 1.00 97.31 180 GLU A C 1
ATOM 1345 O O . GLU A 1 180 ? -6.487 14.165 6.608 1.00 97.31 180 GLU A O 1
ATOM 1350 N N . GLN A 1 181 ? -7.251 13.319 8.523 1.00 97.06 181 GLN A N 1
ATOM 1351 C CA . GLN A 1 181 ? -5.958 13.328 9.212 1.00 97.06 181 GLN A CA 1
ATOM 1352 C C . GLN A 1 181 ? -5.309 11.932 9.231 1.00 97.06 181 GLN A C 1
ATOM 1354 O O . GLN A 1 181 ? -4.179 11.783 9.688 1.00 97.06 181 GLN A O 1
ATOM 1359 N N . GLY A 1 182 ? -6.029 10.913 8.753 1.00 98.06 182 GLY A N 1
ATOM 1360 C CA . GLY A 1 182 ? -5.648 9.505 8.747 1.00 98.06 182 GLY A CA 1
ATOM 1361 C C . GLY A 1 182 ? -5.574 8.944 7.328 1.00 98.06 182 GLY A C 1
ATOM 1362 O O . GLY A 1 182 ? -4.876 9.491 6.478 1.00 98.06 182 GLY A O 1
ATOM 1363 N N . GLY A 1 183 ? -6.289 7.850 7.060 1.00 97.50 183 GLY A N 1
ATOM 1364 C CA . GLY A 1 183 ? -6.243 7.165 5.762 1.00 97.50 183 GLY A CA 1
ATOM 1365 C C . GLY A 1 183 ? -6.693 8.022 4.571 1.00 97.50 183 GLY A C 1
ATOM 1366 O O . GLY A 1 183 ? -6.199 7.805 3.468 1.00 97.50 183 GLY A O 1
ATOM 1367 N N . ARG A 1 184 ? -7.555 9.031 4.782 1.00 97.69 184 ARG A N 1
ATOM 1368 C CA . ARG A 1 184 ? -8.017 9.965 3.734 1.00 97.69 184 ARG A CA 1
ATOM 1369 C C . ARG A 1 184 ? -7.169 11.229 3.602 1.00 97.69 184 ARG A C 1
ATOM 1371 O O . ARG A 1 184 ? -7.534 12.143 2.859 1.00 97.69 184 ARG A O 1
ATOM 1378 N N . LYS A 1 185 ? -6.043 11.320 4.306 1.00 98.38 185 LYS A N 1
ATOM 1379 C CA . LYS A 1 185 ? -5.207 12.518 4.273 1.00 98.38 185 LYS A CA 1
ATOM 1380 C C . LYS A 1 185 ? -4.687 12.813 2.864 1.00 98.38 185 LYS A C 1
ATOM 1382 O O . LYS A 1 185 ? -4.125 11.942 2.210 1.00 98.38 185 LYS A O 1
ATOM 1387 N N . LEU A 1 186 ? -4.868 14.064 2.424 1.00 98.00 186 LEU A N 1
ATOM 1388 C CA . LEU A 1 186 ? -4.481 14.585 1.101 1.00 98.00 186 LEU A CA 1
ATOM 1389 C C . LEU A 1 186 ? -5.147 13.902 -0.112 1.00 98.00 186 LEU A C 1
ATOM 1391 O O . LEU A 1 186 ? -4.765 14.173 -1.250 1.00 98.00 186 LEU A O 1
ATOM 1395 N N . VAL A 1 187 ? -6.172 13.066 0.094 1.00 98.00 187 VAL A N 1
ATOM 1396 C CA . VAL A 1 187 ? -6.877 12.380 -1.004 1.00 98.00 187 VAL A CA 1
ATOM 1397 C C . VAL A 1 187 ? -7.548 13.383 -1.948 1.00 98.00 187 VAL A C 1
ATOM 1399 O O . VAL A 1 187 ? -7.409 13.264 -3.167 1.00 98.00 187 VAL A O 1
ATOM 1402 N N . GLY A 1 188 ? -8.214 14.409 -1.406 1.00 96.25 188 GLY A N 1
ATOM 1403 C CA . GLY A 1 188 ? -8.950 15.394 -2.203 1.00 96.25 188 GLY A CA 1
ATOM 1404 C C . GLY A 1 188 ? -10.074 14.739 -3.011 1.00 96.25 188 GLY A C 1
ATOM 1405 O O . GLY A 1 188 ? -10.819 13.920 -2.479 1.00 96.25 188 GLY A O 1
ATOM 1406 N N . ASN A 1 189 ? -10.162 15.065 -4.303 1.00 95.44 189 ASN A N 1
ATOM 1407 C CA . ASN A 1 189 ? -11.210 14.568 -5.209 1.00 95.44 189 ASN A CA 1
ATOM 1408 C C . ASN A 1 189 ? -10.889 13.208 -5.859 1.00 95.44 189 ASN A C 1
ATOM 1410 O O . ASN A 1 189 ? -11.618 12.759 -6.742 1.00 95.44 189 ASN A O 1
ATOM 1414 N N . ARG A 1 190 ? -9.780 12.567 -5.472 1.00 98.00 190 ARG A N 1
ATOM 1415 C CA . ARG A 1 190 ? -9.363 11.265 -6.011 1.00 98.00 190 ARG A CA 1
ATOM 1416 C C . ARG A 1 190 ? -10.325 10.167 -5.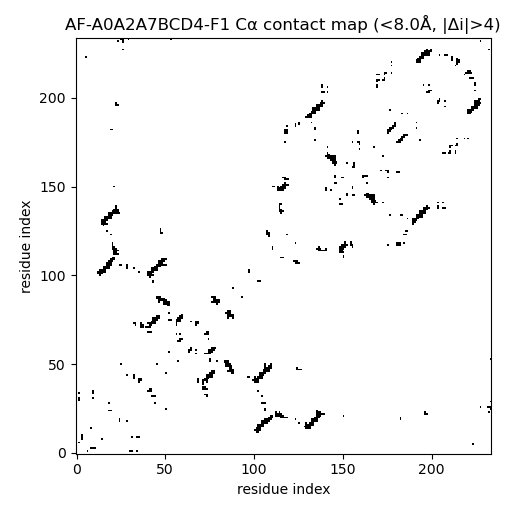576 1.00 98.00 190 ARG A C 1
ATOM 1418 O O . ARG A 1 190 ? -10.918 10.237 -4.497 1.00 98.00 190 ARG A O 1
ATOM 1425 N N . ARG A 1 191 ? -10.422 9.103 -6.374 1.00 98.19 191 ARG A N 1
ATOM 1426 C CA . ARG A 1 191 ? -11.135 7.888 -5.963 1.00 98.19 191 ARG A CA 1
ATOM 1427 C C . ARG A 1 191 ? -10.434 7.293 -4.743 1.00 98.19 191 ARG A C 1
ATOM 1429 O O . ARG A 1 191 ? -9.210 7.197 -4.711 1.00 98.19 191 ARG A O 1
ATOM 1436 N N . PHE A 1 192 ? -11.207 6.891 -3.741 1.00 98.56 192 PHE A N 1
ATOM 1437 C CA . PHE A 1 192 ? -10.679 6.387 -2.477 1.00 98.56 192 PHE A CA 1
ATOM 1438 C C . PHE A 1 192 ? -11.357 5.085 -2.077 1.00 98.56 192 PHE A C 1
ATOM 1440 O O . PHE A 1 192 ? -12.582 4.979 -2.129 1.00 98.56 192 PHE A O 1
ATOM 1447 N N . SER A 1 193 ? -10.561 4.110 -1.646 1.00 98.25 193 SER A N 1
ATOM 1448 C CA . SER A 1 193 ? -11.057 2.855 -1.087 1.00 98.25 193 SER A CA 1
ATOM 1449 C C . SER A 1 193 ? -10.109 2.329 -0.013 1.00 98.25 193 SER A C 1
ATOM 1451 O O . SER A 1 193 ? -8.918 2.653 0.012 1.00 98.25 193 SER A O 1
ATOM 1453 N N . VAL A 1 194 ? -10.642 1.509 0.885 1.00 98.62 194 VAL A N 1
ATOM 1454 C CA . VAL A 1 194 ? -9.881 0.839 1.940 1.00 98.62 194 VAL A CA 1
ATOM 1455 C C . VAL A 1 194 ? -9.584 -0.607 1.554 1.00 98.62 194 VAL A C 1
ATOM 1457 O O . VAL A 1 194 ? -10.450 -1.326 1.060 1.00 98.62 194 VAL A O 1
ATOM 1460 N N . VAL A 1 195 ? -8.379 -1.075 1.866 1.00 98.62 195 VAL A N 1
ATOM 1461 C CA . VAL A 1 195 ? -8.026 -2.496 1.790 1.00 98.62 195 VAL A CA 1
ATOM 1462 C C . VAL A 1 195 ? -7.656 -2.996 3.179 1.00 98.62 195 VAL A C 1
ATOM 1464 O O . VAL A 1 195 ? -6.645 -2.586 3.751 1.00 98.62 195 VAL A O 1
ATOM 1467 N N . LEU A 1 196 ? -8.478 -3.889 3.725 1.00 98.56 196 LEU A N 1
ATOM 1468 C CA . LEU A 1 196 ? -8.184 -4.583 4.973 1.00 98.56 196 LEU A CA 1
ATOM 1469 C C . LEU A 1 196 ? -7.538 -5.926 4.639 1.00 98.56 196 LEU A C 1
ATOM 1471 O O . LEU A 1 196 ? -8.199 -6.881 4.234 1.00 98.56 196 LEU A O 1
ATOM 1475 N N . ASN A 1 197 ? -6.222 -5.971 4.769 1.00 97.69 197 ASN A N 1
ATOM 1476 C CA . ASN A 1 197 ? -5.420 -7.132 4.431 1.00 97.69 197 ASN A CA 1
ATOM 1477 C C . ASN A 1 197 ? -5.251 -8.075 5.634 1.00 97.69 197 ASN A C 1
ATOM 1479 O O . ASN A 1 197 ? -5.571 -7.713 6.763 1.00 97.69 197 ASN A O 1
ATOM 1483 N N . GLN A 1 198 ? -4.665 -9.255 5.410 1.00 96.38 198 GLN A N 1
ATOM 1484 C CA . GLN A 1 198 ? -4.453 -10.288 6.436 1.00 96.38 198 GLN A CA 1
ATOM 1485 C C . GLN A 1 198 ? -5.777 -10.833 6.999 1.00 96.38 198 GLN A C 1
ATOM 1487 O O . GLN A 1 198 ? -5.898 -11.085 8.193 1.00 96.38 198 GLN A O 1
ATOM 1492 N N . ALA A 1 199 ? -6.784 -10.995 6.139 1.00 96.62 199 ALA A N 1
ATOM 1493 C CA . ALA A 1 199 ? -8.029 -11.695 6.451 1.00 96.62 199 ALA A CA 1
ATOM 1494 C C . ALA A 1 199 ? -7.840 -13.221 6.310 1.00 96.62 199 ALA A C 1
ATOM 1496 O O . ALA A 1 199 ? -8.474 -13.858 5.475 1.00 96.62 199 ALA A O 1
ATOM 1497 N N . ASP A 1 200 ? -6.892 -13.783 7.062 1.00 93.75 200 ASP A N 1
ATOM 1498 C CA . ASP A 1 200 ? -6.380 -15.158 6.933 1.00 93.75 200 ASP A CA 1
ATOM 1499 C C . ASP A 1 200 ? -6.900 -16.128 8.012 1.00 93.75 200 ASP A C 1
ATOM 1501 O O . ASP A 1 200 ? -6.583 -17.315 7.973 1.00 93.75 200 ASP A O 1
ATOM 1505 N N . ASP A 1 201 ? -7.733 -15.656 8.944 1.00 94.25 201 ASP A N 1
ATOM 1506 C CA . ASP A 1 201 ? -8.428 -16.494 9.923 1.00 94.25 201 ASP A CA 1
ATOM 1507 C C . ASP A 1 201 ? -9.871 -16.008 10.186 1.00 94.25 201 ASP A C 1
ATOM 1509 O O . ASP A 1 201 ? -10.183 -14.836 9.938 1.00 94.25 201 ASP A O 1
ATOM 1513 N N . PRO A 1 202 ? -10.773 -16.875 10.696 1.00 97.25 202 PRO A N 1
ATOM 1514 C CA . PRO A 1 202 ? -12.178 -16.521 10.904 1.00 97.25 202 PRO A CA 1
ATOM 1515 C C . PRO A 1 202 ? -12.410 -15.316 11.825 1.00 97.25 202 PRO A C 1
ATOM 1517 O O . PRO A 1 202 ? -13.342 -14.545 11.595 1.00 97.25 202 PRO A O 1
ATOM 1520 N N . ALA A 1 203 ? -11.577 -15.123 12.853 1.00 96.62 203 ALA A N 1
ATOM 1521 C CA . ALA A 1 203 ? -11.728 -14.007 13.781 1.00 96.62 203 ALA A CA 1
ATOM 1522 C C . ALA A 1 203 ? -11.325 -12.683 13.118 1.00 96.62 203 ALA A C 1
ATOM 1524 O O . ALA A 1 203 ? -12.028 -11.680 13.265 1.00 96.62 203 ALA A O 1
ATOM 1525 N N . ARG A 1 204 ? -10.239 -12.679 12.334 1.00 96.56 204 ARG A N 1
ATOM 1526 C CA . ARG A 1 204 ? -9.830 -11.517 11.530 1.00 96.56 204 ARG A CA 1
ATOM 1527 C C . ARG A 1 204 ? -10.848 -11.186 10.454 1.00 96.56 204 ARG A C 1
ATOM 1529 O O . ARG A 1 204 ? -11.150 -10.010 10.285 1.00 96.56 204 ARG A O 1
ATOM 1536 N N . ILE A 1 205 ? -11.403 -12.186 9.768 1.00 98.12 205 ILE A N 1
ATOM 1537 C 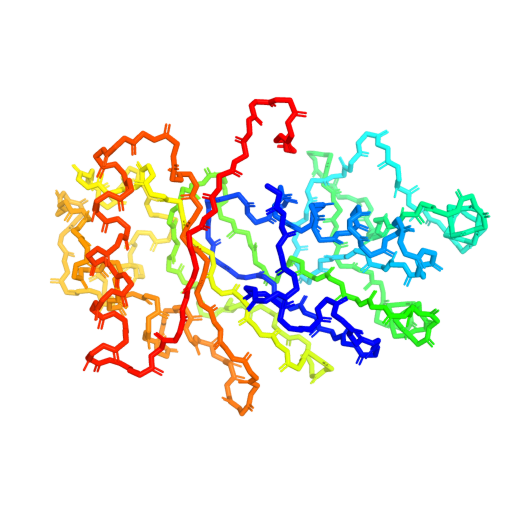CA . ILE A 1 205 ? -12.459 -11.976 8.768 1.00 98.12 205 ILE A CA 1
ATOM 1538 C C . ILE A 1 205 ? -13.664 -11.295 9.421 1.00 98.12 205 ILE A C 1
ATOM 1540 O O . ILE A 1 205 ? -14.051 -10.218 8.976 1.00 98.12 205 ILE A O 1
ATOM 1544 N N . ALA A 1 206 ? -14.183 -11.839 10.526 1.00 98.44 206 ALA A N 1
ATOM 1545 C CA . ALA A 1 206 ? -15.328 -11.257 11.228 1.00 98.44 206 ALA A CA 1
ATOM 1546 C C . ALA A 1 206 ? -15.061 -9.813 11.694 1.00 98.44 206 ALA A C 1
ATOM 1548 O O . ALA A 1 206 ? -15.891 -8.920 11.508 1.00 98.44 206 ALA A O 1
ATOM 1549 N N . ALA A 1 207 ? -13.878 -9.552 12.256 1.00 98.25 207 ALA A N 1
ATOM 1550 C CA . ALA A 1 207 ? -13.499 -8.211 12.693 1.00 98.25 207 ALA A CA 1
ATOM 1551 C C . ALA A 1 207 ? -13.323 -7.241 11.507 1.00 98.25 207 ALA A C 1
ATOM 1553 O O . ALA A 1 207 ? -13.727 -6.080 11.587 1.00 98.25 207 ALA A O 1
ATOM 1554 N N . GLY A 1 208 ? -12.774 -7.718 10.388 1.00 98.50 208 GLY A N 1
ATOM 1555 C CA . GLY A 1 208 ? -12.651 -6.965 9.144 1.00 98.50 208 GLY A CA 1
ATOM 1556 C C . GLY A 1 208 ? -14.007 -6.627 8.525 1.00 98.50 208 GLY A C 1
ATOM 1557 O O . GLY A 1 208 ? -14.227 -5.482 8.137 1.00 98.50 208 GLY A O 1
ATOM 1558 N N . GLU A 1 209 ? -14.945 -7.573 8.491 1.00 98.62 209 GLU A N 1
ATOM 1559 C CA . GLU A 1 209 ? -16.324 -7.341 8.043 1.00 98.62 209 GLU A CA 1
ATOM 1560 C C . GLU A 1 209 ? -17.028 -6.292 8.909 1.00 98.62 209 GLU A C 1
ATOM 1562 O O . GLU A 1 209 ? -17.686 -5.392 8.379 1.00 98.62 209 GLU A O 1
ATOM 1567 N N . GLN A 1 210 ? -16.828 -6.333 10.231 1.00 98.75 210 GLN A N 1
ATOM 1568 C CA . GLN A 1 210 ? -17.313 -5.290 11.136 1.00 98.75 210 GLN A CA 1
ATOM 1569 C C . GLN A 1 210 ? -16.701 -3.922 10.793 1.00 98.75 210 GLN A C 1
ATOM 1571 O O . GLN A 1 210 ? -17.433 -2.933 10.698 1.00 98.75 210 GLN A O 1
ATOM 1576 N N . THR A 1 211 ? -15.387 -3.843 10.557 1.00 98.81 211 THR A N 1
ATOM 1577 C CA . THR A 1 211 ? -14.724 -2.599 10.129 1.00 98.81 211 THR A CA 1
ATOM 1578 C C . THR A 1 211 ? -15.279 -2.088 8.796 1.00 98.81 211 THR A C 1
ATOM 1580 O O . THR A 1 211 ? -15.594 -0.902 8.698 1.00 98.81 211 THR A O 1
ATOM 1583 N N . LEU A 1 212 ? -15.463 -2.946 7.786 1.00 98.75 212 LEU A N 1
ATOM 1584 C CA . LEU A 1 212 ? -16.043 -2.560 6.491 1.00 98.75 212 LEU A CA 1
ATOM 1585 C C . LEU A 1 212 ? -17.488 -2.069 6.631 1.00 98.75 212 LEU A C 1
ATOM 1587 O O . LEU A 1 212 ? -17.865 -1.062 6.028 1.00 98.75 212 LEU A O 1
ATOM 1591 N N . ALA A 1 213 ? -18.296 -2.727 7.464 1.00 98.75 213 ALA A N 1
ATOM 1592 C CA . ALA A 1 213 ? -19.660 -2.292 7.740 1.00 98.75 213 ALA A CA 1
ATOM 1593 C C . ALA A 1 213 ? -19.692 -0.898 8.387 1.00 98.75 213 ALA A C 1
ATOM 1595 O O . ALA A 1 213 ? -20.550 -0.083 8.042 1.00 98.75 213 ALA A O 1
ATOM 1596 N N . LEU A 1 214 ? -18.755 -0.602 9.293 1.00 98.81 214 LEU A N 1
ATOM 1597 C CA . LEU A 1 214 ? -18.607 0.716 9.913 1.00 98.81 214 LEU A CA 1
ATOM 1598 C C . LEU A 1 214 ? -18.141 1.774 8.908 1.00 98.81 214 LEU A C 1
ATOM 1600 O O . LEU A 1 214 ? -18.728 2.855 8.874 1.00 98.81 214 LEU A O 1
ATOM 1604 N N . LEU A 1 215 ? -17.147 1.459 8.071 1.00 98.75 215 LEU A N 1
ATOM 1605 C CA . LEU A 1 215 ? -16.671 2.328 6.987 1.00 98.75 215 LEU A CA 1
ATOM 1606 C C . LEU A 1 215 ? -17.814 2.733 6.055 1.00 98.75 215 LEU A C 1
ATOM 1608 O O . LEU A 1 215 ? -18.036 3.923 5.834 1.00 98.75 215 LEU A O 1
ATOM 1612 N N . ARG A 1 216 ? -18.611 1.761 5.607 1.00 98.44 216 ARG A N 1
ATOM 1613 C CA . ARG A 1 216 ? -19.757 2.014 4.734 1.00 98.44 216 ARG A CA 1
ATOM 1614 C C . ARG A 1 216 ? -20.854 2.816 5.433 1.00 98.44 216 ARG A C 1
ATOM 1616 O O . ARG A 1 216 ? -21.309 3.818 4.902 1.00 98.44 216 ARG A O 1
ATOM 1623 N N . LYS A 1 217 ? -21.300 2.384 6.618 1.00 98.25 217 LYS A N 1
ATOM 1624 C CA . LYS A 1 217 ? -22.482 2.967 7.283 1.00 98.25 217 LYS A CA 1
ATOM 1625 C C . LYS A 1 217 ? -22.230 4.343 7.894 1.00 98.25 217 LYS A C 1
ATOM 1627 O O . LYS A 1 217 ? -23.155 5.143 7.944 1.00 98.25 217 LYS A O 1
ATOM 1632 N N . LYS A 1 218 ? -21.029 4.592 8.426 1.00 98.19 218 LYS A N 1
ATOM 1633 C CA . LYS A 1 218 ? -20.721 5.834 9.156 1.00 98.19 218 LYS A CA 1
ATOM 1634 C C . LYS A 1 218 ? -19.956 6.854 8.327 1.00 98.19 218 LYS A C 1
ATOM 1636 O O . LYS A 1 218 ? -20.046 8.037 8.631 1.00 98.19 218 LYS A O 1
ATOM 1641 N N . TYR A 1 219 ? -19.189 6.403 7.337 1.00 97.94 219 TYR A N 1
ATOM 1642 C CA . TYR A 1 219 ? -18.240 7.258 6.627 1.00 97.94 219 TYR A CA 1
ATOM 1643 C C . TYR A 1 219 ? -18.422 7.258 5.106 1.00 97.94 219 TYR A C 1
ATOM 1645 O O . TYR A 1 219 ? -17.683 7.968 4.431 1.00 97.94 219 TYR A O 1
ATOM 1653 N N . ASP A 1 220 ? -19.366 6.470 4.577 1.00 97.56 220 ASP A N 1
ATOM 1654 C CA . ASP A 1 220 ? -19.572 6.272 3.135 1.00 97.56 220 ASP A CA 1
ATOM 1655 C C . ASP A 1 220 ? -18.273 5.900 2.393 1.00 97.56 220 ASP A C 1
ATOM 1657 O O . ASP A 1 220 ? -17.967 6.362 1.296 1.00 97.56 220 ASP A O 1
ATOM 1661 N N . VAL A 1 221 ? -17.446 5.075 3.043 1.00 98.00 221 VAL A N 1
ATOM 1662 C CA . VAL A 1 221 ? -16.183 4.579 2.492 1.00 98.00 221 VAL A CA 1
ATOM 1663 C C . VAL A 1 221 ? -16.355 3.121 2.093 1.00 98.00 221 VAL A C 1
ATOM 1665 O O . VAL A 1 221 ? -16.728 2.278 2.912 1.00 98.00 221 VAL A O 1
ATOM 1668 N N . GLN A 1 222 ? -16.051 2.822 0.831 1.00 97.00 222 GLN A N 1
ATOM 1669 C CA . GLN A 1 222 ? -15.963 1.451 0.337 1.00 97.00 222 GLN A CA 1
ATOM 1670 C C . GLN A 1 222 ? -14.641 0.810 0.764 1.00 97.00 222 GLN A C 1
ATOM 1672 O O . GLN A 1 222 ? -13.630 1.487 0.972 1.00 97.00 222 GLN A O 1
ATOM 1677 N N . GLY A 1 223 ? -14.640 -0.513 0.867 1.00 97.25 223 GLY A N 1
ATOM 1678 C CA . GLY A 1 223 ? -13.418 -1.259 1.099 1.00 97.25 223 GLY A CA 1
ATOM 1679 C C . GLY A 1 223 ? -13.589 -2.748 0.869 1.00 97.25 223 GLY A C 1
ATOM 1680 O O . GLY A 1 223 ? -14.701 -3.241 0.682 1.00 97.25 223 GLY A O 1
ATOM 1681 N N . VAL A 1 224 ? -12.466 -3.456 0.871 1.00 97.69 224 VAL A N 1
ATOM 1682 C CA . VAL A 1 224 ? -12.403 -4.885 0.558 1.00 97.69 224 VAL A CA 1
ATOM 1683 C C . VAL A 1 224 ? -11.496 -5.623 1.535 1.00 97.69 224 VAL A C 1
ATOM 1685 O O . VAL A 1 224 ? -10.545 -5.048 2.069 1.00 97.69 224 VAL A O 1
ATOM 1688 N N . LEU A 1 225 ? -11.797 -6.903 1.758 1.00 97.50 225 LEU A N 1
ATOM 1689 C CA . LEU A 1 225 ? -10.921 -7.815 2.488 1.00 97.50 225 LEU A CA 1
ATOM 1690 C C . LEU A 1 225 ? -9.960 -8.500 1.519 1.00 97.50 225 LEU A C 1
ATOM 1692 O O . LEU A 1 225 ? -10.371 -8.957 0.451 1.00 97.50 225 LEU A O 1
ATOM 1696 N N . THR A 1 226 ? -8.695 -8.616 1.913 1.00 97.00 226 THR A N 1
ATOM 1697 C CA . THR A 1 226 ? -7.691 -9.392 1.179 1.00 97.00 226 THR A CA 1
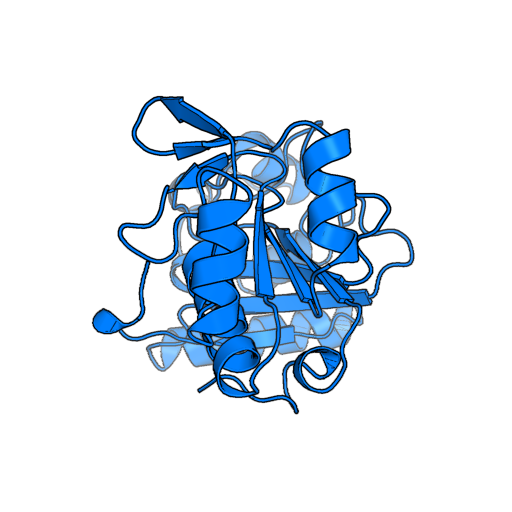ATOM 1698 C C . THR A 1 226 ? -6.867 -10.256 2.124 1.00 97.00 226 THR A C 1
ATOM 1700 O O . THR A 1 226 ? -6.698 -9.953 3.306 1.00 97.00 226 THR A O 1
ATOM 1703 N N . TYR A 1 227 ? -6.298 -11.327 1.585 1.00 94.88 227 TYR A N 1
ATOM 1704 C CA . TYR A 1 227 ? -5.252 -12.093 2.245 1.00 94.88 227 TYR A CA 1
ATOM 1705 C C . TYR A 1 227 ? -4.254 -12.594 1.198 1.00 94.88 227 TYR A C 1
ATOM 1707 O O . TYR A 1 227 ? -4.580 -12.676 0.012 1.00 94.88 227 TYR A O 1
ATOM 1715 N N . PHE A 1 228 ? -3.042 -12.891 1.660 1.00 92.56 228 PHE A N 1
ATOM 1716 C CA . PHE A 1 228 ? -1.961 -13.448 0.854 1.00 92.56 228 PHE A CA 1
ATOM 1717 C C . PHE A 1 228 ? -1.236 -14.519 1.667 1.00 92.56 228 PHE A C 1
ATOM 1719 O O . PHE A 1 228 ? -0.853 -14.274 2.827 1.00 92.56 228 PHE A O 1
ATOM 1726 N N . ASP A 1 229 ? -1.028 -15.676 1.049 1.00 87.50 229 ASP A N 1
ATOM 1727 C CA . ASP A 1 229 ? -0.277 -16.781 1.640 1.00 87.50 229 ASP A CA 1
ATOM 1728 C C . ASP A 1 229 ? 1.199 -16.406 1.788 1.00 87.50 229 ASP A C 1
ATOM 1730 O O . ASP A 1 229 ? 1.691 -15.477 1.147 1.00 87.50 229 ASP A O 1
ATOM 1734 N N . GLU A 1 230 ? 1.947 -17.127 2.626 1.00 80.88 230 GLU A N 1
ATOM 1735 C CA . GLU A 1 230 ? 3.359 -16.808 2.894 1.00 80.88 230 GLU A CA 1
ATOM 1736 C C . GLU A 1 230 ? 4.217 -16.716 1.626 1.00 80.88 230 GLU A C 1
ATOM 1738 O O . GLU A 1 230 ? 5.083 -15.851 1.538 1.00 80.88 230 GLU A O 1
ATOM 1743 N N . LYS A 1 231 ? 3.921 -17.544 0.618 1.00 81.69 231 LYS A N 1
ATOM 1744 C CA . LYS A 1 231 ? 4.627 -17.571 -0.674 1.00 81.69 231 LYS A CA 1
ATOM 1745 C C . LYS A 1 231 ? 4.379 -16.333 -1.539 1.00 81.69 231 LYS A C 1
ATOM 1747 O O . LYS A 1 231 ? 5.138 -16.080 -2.465 1.00 81.69 231 LYS A O 1
ATOM 1752 N N . GLU A 1 232 ? 3.312 -15.587 -1.271 1.00 80.56 232 GLU A N 1
ATOM 1753 C CA . GLU A 1 232 ? 2.926 -14.403 -2.042 1.00 80.56 232 GLU A CA 1
ATOM 1754 C C . GLU A 1 232 ? 3.432 -13.097 -1.412 1.00 80.56 232 GLU A C 1
ATOM 1756 O O . GLU A 1 232 ? 3.321 -12.037 -2.034 1.00 80.56 232 GLU A O 1
ATOM 1761 N N . ARG A 1 233 ? 3.953 -13.154 -0.177 1.00 82.12 233 ARG A N 1
ATOM 1762 C CA . ARG A 1 233 ? 4.384 -11.985 0.603 1.00 82.12 233 ARG A CA 1
ATOM 1763 C C . ARG A 1 233 ? 5.748 -11.476 0.124 1.00 82.12 233 ARG A C 1
ATOM 1765 O O . ARG A 1 233 ? 6.654 -12.263 -0.128 1.00 82.12 233 ARG A O 1
ATOM 1772 N N . ALA A 1 234 ? 5.863 -10.150 0.016 1.00 75.12 234 ALA A N 1
ATOM 1773 C CA . ALA A 1 234 ? 7.074 -9.428 -0.388 1.00 75.12 234 ALA A CA 1
ATOM 1774 C C . ALA A 1 234 ? 8.029 -9.118 0.780 1.00 75.12 234 ALA A C 1
ATOM 1776 O O . ALA A 1 234 ? 7.550 -8.989 1.933 1.00 75.12 234 ALA A O 1
#

Sequence (234 aa):
MLSETQFPFLAEKDHVVSLVGGGGKTTLLYAFARHCAAKGWRVLVSTTTHIRQPGENYAADEVALAALWAEGRYAVAGVPAEQGKLTVLPPEQLTRWMAQADIVLLEADGAKRLPCKAPAAHEPVLLPESDIVLAVAGLSALGRPLREVCFRLEQACALLGAAPETLLTPELLARLLASEQGGRKLVGNRRFSVVLNQADDPARIAAGEQTLALLRKKYDVQGVLTYFDEKERA

Nearest PDB structures (foldseek):
  1ii9-assembly1_A  TM=4.944E-01  e=5.347E-03  Escherichia coli
  6ekk-assembly2_D  TM=4.735E-01  e=1.374E-02  Homo sapiens
  1yzq-assembly1_A  TM=5.490E-01  e=3.619E-01  Homo sapiens
  3gd3-assembly3_C  TM=3.624E-01  e=1.273E+00  Mus musculus
  8d3j-assembly2_B  TM=1.850E-01  e=4.956E-01  Homo sapiens

Foldseek 3Di:
DDDCVQVVCLVAFQAAEEEDWAAFLVLVLVVSQVSSLVVLWAEEEEEQAKDAQDPPQEDADPVSSVVCSVVSHYHYYACDDPPRMGHHDDPVVVVVSSVVGRYYYYHQDDWPNAQGEFDDPCPRRDDPSHQEYEYEGELVQAQFFCLRHYGPSVLLCVQQVHDRRDGCALLSRLSQCLDCRHVVPPCPNHHYAYEHEPCPDPVSVVRVVSSQVCNCPPRVHHYDYYYDDPVSGD

Organism: NCBI:txid853

pLDDT: mean 96.46, std 4.09, range [60.69, 98.88]

Solvent-accessible surface area (backbone atoms only — not comparable to full-atom values): 12011 Å² total; per-residue (Å²): 130,93,48,50,89,82,39,58,68,74,75,51,70,76,45,28,38,32,34,36,42,8,28,52,53,68,28,52,50,53,50,51,34,51,56,44,6,75,72,66,34,35,29,38,33,39,28,60,39,53,40,74,57,58,97,60,52,63,20,88,48,69,67,47,36,52,50,30,39,73,72,42,31,33,25,39,39,40,38,84,44,79,94,62,20,19,27,45,49,60,67,70,58,42,55,57,52,52,76,67,28,39,30,35,42,29,40,17,40,73,27,91,87,23,21,23,42,28,46,55,94,84,41,58,43,77,60,89,76,43,48,35,40,37,26,28,28,16,41,84,24,54,78,33,33,34,64,79,24,30,28,51,44,70,50,39,25,64,75,65,75,45,57,58,74,41,55,31,41,45,68,56,50,27,51,42,47,66,26,64,74,25,47,36,36,88,49,79,93,37,49,68,39,36,36,39,20,52,45,78,47,74,68,36,37,54,46,48,53,52,18,44,53,44,21,40,76,76,64,75,36,55,60,47,79,38,58,75,57,81,91,64,57,113